Protein AF-A0A932Z707-F1 (afdb_monomer_lite)

pLDDT: mean 91.96, std 12.51, range [35.59, 98.62]

Sequence (210 aa):
FDHLRRQVTGGKRDVRAFCYLRHEVPDYMTRMLAVAQTAGPDVPLLLMDTAEASVIGAMDDPHVAAQHCKVVANLGNEHTLAFHLHGSTIQGLFEHHTHTLGAGKLESYLRRLTRGGLEDEEVWMGQGHGAIILEAGEEIGFLSVTGPLRGMLEASPLNPYFATPHGDMMLAGCFGLVRALAERCEPWREEILRALRASDGAMWDLGHHN

Secondary structure (DSSP, 8-state):
-HHHHHHHHTT--BGGGG-EETTTS-TT-HHHHHHHHHS-TTS--EE--HHHHHHHHHTTSHHHHT-SEEEEEEE-SSEEEEEEEETTEEEEEEEEEGGG--HHHHHHHHHHHHHT---HHHHHHTTEEEEEESS-----S-EEEESTTGGGGTT-TT--EE--GGG-GGGHHHHHHHHHHHHH-HHHHHHHHHHHHHHHHHGGGS----

Foldseek 3Di:
DVVVVCCQVVPVFFLLSQKDWLVRPDPVPVVQVVVSVVDDPPDGDIDGDLQSLLQLLLCLFPVNVPDQWAKEWELEQFKIKIFTHRNRGGQKIFIAGNVLDALVNVVVQSQCQACVNAFFVVRVVSRTRGMDGRDHRDGHPAYEYAYPVSVSCVVPPNNHDDGQQLNHRVCSSVSSRLCSCLVVPVVCVVVSVVVSVVSVPVVVVPDDDD

Radius of gyration: 17.37 Å; chains: 1; bounding box: 38×54×44 Å

Structure (mmCIF, N/CA/C/O backbone):
data_AF-A0A932Z707-F1
#
_entry.id   AF-A0A932Z707-F1
#
loop_
_atom_site.group_PDB
_atom_site.id
_atom_site.type_symbol
_atom_site.label_atom_id
_atom_site.label_alt_id
_atom_site.label_comp_id
_atom_site.label_asym_id
_atom_site.label_entity_id
_atom_site.label_seq_id
_atom_site.pdbx_PDB_ins_code
_atom_site.Cartn_x
_atom_site.Cartn_y
_atom_site.Cartn_z
_atom_site.occupancy
_atom_site.B_iso_or_equiv
_atom_site.auth_seq_id
_atom_site.auth_comp_id
_atom_site.auth_asym_id
_atom_site.auth_atom_id
_atom_site.pdbx_PDB_model_num
ATOM 1 N N . PHE A 1 1 ? 5.549 9.448 -2.613 1.00 91.44 1 PHE A N 1
ATOM 2 C CA . PHE A 1 1 ? 4.211 10.077 -2.700 1.00 91.44 1 PHE A CA 1
ATOM 3 C C . PHE A 1 1 ? 3.793 10.776 -4.004 1.00 91.44 1 PHE A C 1
ATOM 5 O O . PHE A 1 1 ? 2.752 10.402 -4.528 1.00 91.44 1 PHE A O 1
ATOM 12 N N . ASP A 1 2 ? 4.509 11.757 -4.580 1.00 92.75 2 ASP A N 1
ATOM 13 C CA . ASP A 1 2 ? 4.004 12.501 -5.770 1.00 92.75 2 ASP A CA 1
ATOM 14 C C . ASP A 1 2 ? 3.583 11.617 -6.953 1.00 92.75 2 ASP A C 1
ATOM 16 O O . ASP A 1 2 ? 2.615 11.905 -7.662 1.00 92.75 2 ASP A O 1
ATOM 20 N N . HIS A 1 3 ? 4.303 10.513 -7.156 1.00 92.12 3 HIS A N 1
ATOM 21 C CA . HIS A 1 3 ? 3.936 9.509 -8.142 1.00 92.12 3 HIS A CA 1
ATOM 22 C C . HIS A 1 3 ? 2.564 8.875 -7.841 1.00 92.12 3 HIS A C 1
ATOM 24 O O . HIS A 1 3 ? 1.710 8.871 -8.727 1.00 92.12 3 HIS A O 1
ATOM 30 N N . LEU A 1 4 ? 2.334 8.403 -6.605 1.00 93.12 4 LEU A N 1
ATOM 31 C CA . LEU A 1 4 ? 1.047 7.856 -6.150 1.00 93.12 4 LEU A CA 1
ATOM 32 C C . LEU A 1 4 ? -0.079 8.861 -6.396 1.00 93.12 4 LEU A C 1
ATOM 34 O O . LEU A 1 4 ? -1.082 8.530 -7.028 1.00 93.12 4 LEU A O 1
ATOM 38 N N . ARG A 1 5 ? 0.133 10.119 -5.984 1.00 94.50 5 ARG A N 1
ATOM 39 C CA . ARG A 1 5 ? -0.820 11.212 -6.204 1.00 94.50 5 ARG A CA 1
ATOM 40 C C . ARG A 1 5 ? -1.180 11.349 -7.672 1.00 94.50 5 ARG A C 1
ATOM 42 O O . ARG A 1 5 ? -2.360 11.326 -7.999 1.00 94.50 5 ARG A O 1
ATOM 49 N N . ARG A 1 6 ? -0.184 11.427 -8.558 1.00 93.44 6 ARG A N 1
ATOM 50 C CA . ARG A 1 6 ? -0.400 11.564 -10.004 1.00 93.44 6 ARG A CA 1
ATOM 51 C C . ARG A 1 6 ? -1.200 10.406 -10.603 1.00 93.44 6 ARG A C 1
ATOM 53 O O . ARG A 1 6 ? -2.069 10.657 -11.431 1.00 93.44 6 ARG A O 1
ATOM 60 N N . GLN A 1 7 ? -0.905 9.159 -10.233 1.00 92.00 7 GLN A N 1
ATOM 61 C CA . GLN A 1 7 ? -1.634 8.001 -10.770 1.00 92.00 7 GLN A CA 1
ATOM 62 C C . GLN A 1 7 ? -3.102 8.034 -10.327 1.00 92.00 7 GLN A C 1
ATOM 64 O O . GLN A 1 7 ? -4.010 7.948 -11.155 1.00 92.00 7 GLN A O 1
ATOM 69 N N . VAL A 1 8 ? -3.326 8.216 -9.026 1.00 93.75 8 VAL A N 1
ATOM 70 C CA . VAL A 1 8 ? -4.646 8.102 -8.405 1.00 93.75 8 VAL A CA 1
ATOM 71 C C . VAL A 1 8 ? -5.567 9.252 -8.824 1.00 93.75 8 VAL A C 1
ATOM 73 O O . VAL A 1 8 ? -6.715 9.013 -9.209 1.00 93.75 8 VAL A O 1
ATOM 76 N N . THR A 1 9 ? -5.069 10.495 -8.841 1.00 91.75 9 THR A N 1
ATOM 77 C CA . THR A 1 9 ? -5.845 11.650 -9.333 1.00 91.75 9 THR A CA 1
ATOM 78 C C . THR A 1 9 ? -5.991 11.655 -10.855 1.00 91.75 9 THR A C 1
ATOM 80 O O . THR A 1 9 ? -6.969 12.190 -11.370 1.00 91.75 9 THR A O 1
ATOM 83 N N . GLY A 1 10 ? -5.085 10.988 -11.577 1.00 91.25 10 GLY A N 1
ATOM 84 C CA . GLY A 1 10 ? -5.176 10.731 -13.017 1.00 91.25 10 GLY A CA 1
ATOM 85 C C . GLY A 1 10 ? -6.151 9.612 -13.410 1.00 91.25 10 GLY A C 1
ATOM 86 O O . GLY A 1 10 ? -6.192 9.235 -14.579 1.00 91.25 10 GLY A O 1
ATOM 87 N N . GLY A 1 11 ? -6.916 9.060 -12.460 1.00 89.94 11 GLY A N 1
ATOM 88 C CA . GLY A 1 11 ? -7.957 8.056 -12.708 1.00 89.94 11 GLY A CA 1
ATOM 89 C C . GLY A 1 11 ? -7.492 6.600 -12.626 1.00 89.94 11 GLY A C 1
ATOM 90 O O . GLY A 1 11 ? -8.321 5.694 -12.698 1.00 89.94 11 GLY A O 1
ATOM 91 N N . LYS A 1 12 ? -6.198 6.339 -12.409 1.00 92.31 12 LYS A N 1
ATOM 92 C CA . LYS A 1 12 ? -5.677 4.985 -12.172 1.00 92.31 12 LYS A CA 1
ATOM 93 C C . LYS A 1 12 ? -5.840 4.629 -10.700 1.00 92.31 12 LYS A C 1
ATOM 95 O O . LYS A 1 12 ? -4.902 4.700 -9.913 1.00 92.31 12 LYS A O 1
ATOM 100 N N . ARG A 1 13 ? -7.081 4.309 -10.337 1.00 94.25 13 ARG A N 1
ATOM 101 C CA . ARG A 1 13 ? -7.487 4.026 -8.955 1.00 94.25 13 ARG A CA 1
ATOM 102 C C . ARG A 1 13 ? -7.418 2.549 -8.584 1.00 94.25 13 ARG A C 1
ATOM 104 O O . ARG A 1 13 ? -7.740 2.227 -7.458 1.00 94.25 13 ARG A O 1
ATOM 111 N N . ASP A 1 14 ? -7.027 1.645 -9.474 1.00 93.50 14 ASP A N 1
ATOM 112 C CA . ASP A 1 14 ? -6.789 0.255 -9.073 1.00 93.50 14 ASP A CA 1
ATOM 113 C C . ASP A 1 14 ? -5.359 0.115 -8.533 1.00 93.50 14 ASP A C 1
ATOM 115 O O . ASP A 1 14 ? -4.413 0.552 -9.189 1.00 93.50 14 ASP A O 1
ATOM 119 N N . VAL A 1 15 ? -5.177 -0.501 -7.362 1.00 89.56 15 VAL A N 1
ATOM 120 C CA . VAL A 1 15 ? -3.843 -0.729 -6.765 1.00 89.56 15 VAL A CA 1
ATOM 121 C C . VAL A 1 15 ? -2.900 -1.532 -7.672 1.00 89.56 15 VAL A C 1
ATOM 123 O O . VAL A 1 15 ? -1.682 -1.393 -7.609 1.00 89.56 15 VAL A O 1
ATOM 126 N N . ARG A 1 16 ? -3.436 -2.318 -8.603 1.00 88.00 16 ARG A N 1
ATOM 127 C CA . ARG A 1 16 ? -2.662 -3.082 -9.592 1.00 88.00 16 ARG A CA 1
ATOM 128 C C . ARG A 1 16 ? -2.039 -2.184 -10.665 1.00 88.00 16 ARG A C 1
ATOM 130 O O . ARG A 1 16 ? -1.140 -2.609 -11.389 1.00 88.00 16 ARG A O 1
ATOM 137 N N . ALA A 1 17 ? -2.477 -0.927 -10.770 1.00 88.25 17 ALA A N 1
ATOM 138 C CA . ALA A 1 17 ? -1.952 0.040 -11.731 1.00 88.25 17 ALA A CA 1
ATOM 139 C C . ALA A 1 17 ? -0.537 0.553 -11.395 1.00 88.25 17 ALA A C 1
ATOM 141 O O . ALA A 1 17 ? 0.085 1.179 -12.254 1.00 88.25 17 ALA A O 1
ATOM 142 N N .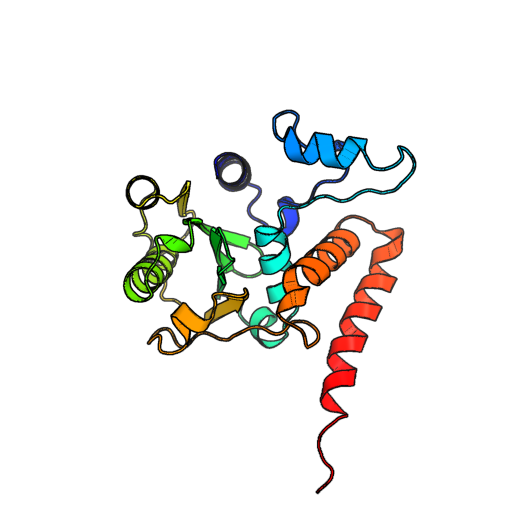 PHE A 1 18 ? -0.017 0.277 -10.192 1.00 89.50 18 PHE A N 1
ATOM 143 C CA . PHE A 1 18 ? 1.350 0.640 -9.772 1.00 89.50 18 PHE A CA 1
ATOM 144 C C . PHE A 1 18 ? 2.415 -0.395 -10.154 1.00 89.50 18 PHE A C 1
ATOM 146 O O . PHE A 1 18 ? 3.574 -0.311 -9.758 1.00 89.50 18 PHE A O 1
ATOM 153 N N . CYS A 1 19 ? 2.023 -1.390 -10.939 1.00 93.00 19 CYS A N 1
ATOM 154 C CA . CYS A 1 19 ? 2.923 -2.369 -11.508 1.00 93.00 19 CYS A CA 1
ATOM 155 C C . CYS A 1 19 ? 3.421 -1.900 -12.888 1.00 93.00 19 CYS A C 1
ATOM 157 O O . CYS A 1 19 ? 2.627 -1.459 -13.725 1.00 93.00 19 CYS A O 1
ATOM 159 N N . TYR A 1 20 ? 4.722 -2.032 -13.148 1.00 94.12 20 TYR A N 1
ATOM 160 C CA . TYR A 1 20 ? 5.365 -1.589 -14.385 1.00 94.12 20 TYR A CA 1
ATOM 161 C C . TYR A 1 20 ? 6.096 -2.730 -15.075 1.00 94.12 20 TYR A C 1
ATOM 163 O O . TYR A 1 20 ? 6.999 -3.339 -14.500 1.00 94.12 20 TYR A O 1
ATOM 171 N N . LEU A 1 21 ? 5.780 -2.968 -16.344 1.00 93.19 21 LEU A N 1
ATOM 172 C CA . LEU A 1 21 ? 6.711 -3.636 -17.241 1.00 93.19 21 LEU A CA 1
ATOM 173 C C . LEU A 1 21 ? 7.886 -2.699 -17.532 1.00 93.19 21 LEU A C 1
ATOM 175 O O . LEU A 1 21 ? 7.762 -1.476 -17.463 1.00 93.19 21 LEU A O 1
ATOM 179 N N . ARG A 1 22 ? 9.026 -3.272 -17.926 1.00 93.50 22 ARG A N 1
ATOM 180 C CA . ARG A 1 22 ? 10.264 -2.533 -18.246 1.00 93.50 22 ARG A CA 1
ATOM 181 C C . ARG A 1 22 ? 10.052 -1.236 -19.044 1.00 93.50 22 ARG A C 1
ATOM 183 O O . ARG A 1 22 ? 10.682 -0.235 -18.732 1.00 93.50 22 ARG A O 1
ATOM 190 N N . HIS A 1 23 ? 9.214 -1.267 -20.079 1.00 91.94 23 HIS A N 1
ATOM 191 C CA . HIS A 1 23 ? 8.997 -0.144 -21.000 1.00 91.94 23 HIS A CA 1
ATOM 192 C C . HIS A 1 23 ? 7.924 0.853 -20.529 1.00 91.94 23 HIS A C 1
ATOM 194 O O . HIS A 1 23 ? 7.689 1.857 -21.193 1.00 91.94 23 HIS A O 1
ATOM 200 N N . GLU A 1 24 ? 7.255 0.573 -19.412 1.00 94.12 24 GLU A N 1
ATOM 201 C CA . GLU A 1 24 ? 6.187 1.407 -18.852 1.00 94.12 24 GLU A CA 1
ATOM 202 C C . GLU A 1 24 ? 6.660 2.229 -17.651 1.00 94.12 24 GLU A C 1
ATOM 204 O O . GLU A 1 24 ? 5.919 3.094 -17.179 1.00 94.12 24 GLU A O 1
ATOM 209 N N . VAL A 1 25 ? 7.865 1.948 -17.138 1.00 94.50 25 VAL A N 1
ATOM 210 C CA . VAL A 1 25 ? 8.460 2.685 -16.021 1.00 94.50 25 VAL A CA 1
ATOM 211 C C . VAL A 1 25 ? 8.580 4.159 -16.419 1.00 94.50 25 VAL A C 1
ATOM 213 O O . VAL A 1 25 ? 9.283 4.467 -17.382 1.00 94.50 25 VAL A O 1
ATOM 216 N N . PRO A 1 26 ? 7.933 5.090 -15.699 1.00 93.62 26 PRO A N 1
ATOM 217 C CA . PRO A 1 26 ? 8.033 6.508 -16.011 1.00 93.62 26 PRO A CA 1
ATOM 218 C C . PRO A 1 26 ? 9.471 7.034 -15.910 1.00 93.62 26 PRO A C 1
ATOM 220 O O . PRO A 1 26 ? 10.175 6.726 -14.948 1.00 93.62 26 PRO A O 1
ATOM 223 N N . ASP A 1 27 ? 9.863 7.927 -16.824 1.00 95.12 27 ASP A N 1
ATOM 224 C CA . ASP A 1 27 ? 11.236 8.460 -16.926 1.00 95.12 27 ASP A CA 1
ATOM 225 C C . ASP A 1 27 ? 11.761 9.117 -15.635 1.00 95.12 27 ASP A C 1
ATOM 227 O O . ASP A 1 27 ? 12.958 9.135 -15.355 1.00 95.12 27 ASP A O 1
ATOM 231 N N . TYR A 1 28 ? 10.856 9.650 -14.812 1.00 94.62 28 TYR A N 1
ATOM 232 C CA . TYR A 1 28 ? 11.191 10.284 -13.536 1.00 94.62 28 TYR A CA 1
ATOM 233 C C . TYR A 1 28 ? 11.392 9.287 -12.379 1.00 94.62 28 TYR A C 1
ATOM 235 O O . TYR A 1 28 ? 11.844 9.684 -11.306 1.00 94.62 28 TYR A O 1
ATOM 243 N N . MET A 1 29 ? 11.089 7.997 -12.559 1.00 94.69 29 MET A N 1
ATOM 244 C CA . MET A 1 29 ? 11.338 6.941 -11.568 1.00 94.69 29 MET A CA 1
ATOM 245 C C . MET A 1 29 ? 12.761 6.390 -11.709 1.00 94.69 29 MET A C 1
ATOM 247 O O . MET A 1 29 ? 12.981 5.200 -11.929 1.00 94.69 29 MET A O 1
ATOM 251 N N . THR A 1 30 ? 13.752 7.269 -11.552 1.00 95.12 30 THR A N 1
ATOM 252 C CA . THR A 1 30 ? 15.174 6.989 -11.828 1.00 95.12 30 THR A CA 1
ATOM 253 C C . THR A 1 30 ? 15.724 5.770 -11.085 1.00 95.12 30 THR A C 1
ATOM 255 O O . THR A 1 30 ? 16.500 5.007 -11.654 1.00 95.12 30 THR A O 1
ATOM 258 N N . ARG A 1 31 ? 15.288 5.522 -9.842 1.00 94.69 31 ARG A N 1
ATOM 259 C CA . ARG A 1 31 ? 15.666 4.318 -9.078 1.00 94.69 31 ARG A CA 1
ATOM 260 C C . ARG A 1 31 ? 15.115 3.034 -9.697 1.00 94.69 31 ARG A C 1
ATOM 262 O O . ARG A 1 31 ? 15.836 2.047 -9.784 1.00 94.69 31 ARG A O 1
ATOM 269 N N . MET A 1 32 ? 13.860 3.050 -10.137 1.00 95.38 32 MET A N 1
ATOM 270 C CA . MET A 1 32 ? 13.230 1.897 -10.782 1.00 95.38 32 MET A CA 1
ATOM 271 C C . MET A 1 32 ? 13.856 1.636 -12.159 1.00 95.38 32 MET A C 1
ATOM 273 O O . MET A 1 32 ? 14.138 0.490 -12.495 1.00 95.38 32 MET A O 1
ATOM 277 N N . LEU A 1 33 ? 14.173 2.697 -12.909 1.00 95.69 33 LEU A N 1
ATOM 278 C CA . LEU A 1 33 ? 14.930 2.605 -14.161 1.00 95.69 33 LEU A CA 1
ATOM 279 C C . LEU A 1 33 ? 16.324 2.006 -13.950 1.00 95.69 33 LEU A C 1
ATOM 281 O O . LEU A 1 33 ? 16.738 1.147 -14.725 1.00 95.69 33 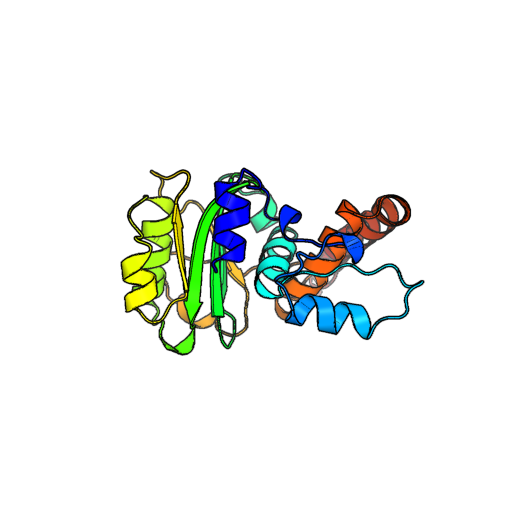LEU A O 1
ATOM 285 N N . ALA A 1 34 ? 17.030 2.411 -12.892 1.00 95.62 34 ALA A N 1
ATOM 286 C CA . ALA A 1 34 ? 18.333 1.845 -12.559 1.00 95.62 34 ALA A CA 1
ATOM 287 C C . ALA A 1 34 ? 18.236 0.338 -12.264 1.00 95.62 34 ALA A C 1
ATOM 289 O O . ALA A 1 34 ? 19.040 -0.430 -12.782 1.00 95.62 34 ALA A O 1
ATOM 290 N N . VAL A 1 35 ? 17.220 -0.104 -11.508 1.00 94.31 35 VAL A N 1
ATOM 291 C CA . VAL A 1 35 ? 16.953 -1.540 -11.295 1.00 94.31 35 VAL A CA 1
ATOM 292 C C . VAL A 1 35 ? 16.627 -2.240 -12.614 1.00 94.31 35 VAL A C 1
ATOM 294 O O . VAL A 1 35 ? 17.118 -3.334 -12.865 1.00 94.31 35 VAL A O 1
ATOM 297 N N . ALA A 1 36 ? 15.852 -1.616 -13.501 1.00 94.94 36 ALA A N 1
ATOM 298 C CA . ALA A 1 36 ? 15.570 -2.207 -14.801 1.00 94.94 36 ALA A CA 1
ATOM 299 C C . ALA A 1 36 ? 16.856 -2.434 -15.612 1.00 94.94 36 ALA A C 1
ATOM 301 O O . ALA A 1 36 ? 17.019 -3.482 -16.235 1.00 94.94 36 ALA A O 1
ATOM 302 N N . GLN A 1 37 ? 17.792 -1.489 -15.594 1.00 93.75 37 GLN A N 1
ATOM 303 C CA . GLN A 1 37 ? 19.047 -1.576 -16.348 1.00 93.75 37 GLN A CA 1
ATOM 304 C C . GLN A 1 37 ? 19.989 -2.695 -15.875 1.00 93.75 37 GLN A C 1
ATOM 306 O O . GLN A 1 37 ? 20.845 -3.110 -16.653 1.00 93.75 37 GLN A O 1
ATOM 311 N N . THR A 1 38 ? 19.845 -3.208 -14.648 1.00 94.62 38 THR A N 1
ATOM 312 C CA . THR A 1 38 ? 20.685 -4.317 -14.155 1.00 94.62 38 THR A CA 1
ATOM 313 C C . THR A 1 38 ? 20.208 -5.687 -14.633 1.00 94.62 38 THR A C 1
ATOM 315 O O . THR A 1 38 ? 21.003 -6.623 -14.698 1.00 94.62 38 THR A O 1
ATOM 318 N N . ALA A 1 39 ? 18.929 -5.819 -14.987 1.00 92.50 39 ALA A N 1
ATOM 319 C CA . ALA A 1 39 ? 18.391 -7.035 -15.581 1.00 92.50 39 ALA A CA 1
ATOM 320 C C . ALA A 1 39 ? 18.672 -7.075 -17.090 1.00 92.50 39 ALA A C 1
ATOM 322 O O . ALA A 1 39 ? 18.579 -6.052 -17.773 1.00 92.50 39 ALA A O 1
ATOM 323 N N . GLY A 1 40 ? 18.957 -8.271 -17.617 1.00 92.06 40 GLY A N 1
ATOM 324 C CA . GLY A 1 40 ? 19.195 -8.480 -19.047 1.00 92.06 40 GLY A CA 1
ATOM 325 C C . GLY A 1 40 ? 18.034 -7.970 -19.919 1.00 92.06 40 GLY A C 1
ATOM 326 O O . GLY A 1 40 ? 16.879 -8.002 -19.479 1.00 92.06 40 GLY A O 1
ATOM 327 N N . PRO A 1 41 ? 18.315 -7.493 -21.145 1.00 86.75 41 PRO A N 1
ATOM 328 C CA . PRO A 1 41 ? 17.303 -6.885 -22.011 1.00 86.75 41 PRO A CA 1
ATOM 329 C C . PRO A 1 41 ? 16.193 -7.867 -22.409 1.00 86.75 41 PRO A C 1
ATOM 331 O O . PRO A 1 41 ? 15.038 -7.463 -22.502 1.00 86.75 41 PRO A O 1
ATOM 334 N N . ASP A 1 42 ? 16.532 -9.149 -22.558 1.00 88.12 42 ASP A N 1
ATOM 335 C CA . ASP A 1 42 ? 15.606 -10.205 -22.986 1.00 88.12 42 ASP A CA 1
ATOM 336 C C . ASP A 1 42 ? 14.848 -10.865 -21.823 1.00 88.12 42 ASP A C 1
ATOM 338 O O . ASP A 1 42 ? 14.048 -11.773 -22.037 1.00 88.12 42 ASP A O 1
ATOM 342 N N . VAL A 1 43 ? 15.094 -10.433 -20.581 1.00 89.81 43 VAL A N 1
ATOM 343 C CA . VAL A 1 43 ? 14.401 -10.956 -19.399 1.00 89.81 43 VAL A CA 1
ATOM 344 C C . VAL A 1 43 ? 13.090 -10.188 -19.213 1.00 89.81 43 VAL A C 1
ATOM 346 O O . VAL A 1 43 ? 13.132 -8.968 -19.000 1.00 89.81 43 VAL A O 1
ATOM 349 N N . PRO A 1 44 ? 11.924 -10.865 -19.241 1.00 88.50 44 PRO A N 1
ATOM 350 C CA . PRO A 1 44 ? 10.660 -10.248 -18.867 1.00 88.50 44 PRO A CA 1
ATOM 351 C C . PRO A 1 44 ? 10.756 -9.708 -17.442 1.00 88.50 44 PRO A C 1
ATOM 353 O O . PRO A 1 44 ? 11.053 -10.447 -16.505 1.00 88.50 44 PRO A O 1
ATOM 356 N N . LEU A 1 45 ? 10.547 -8.402 -17.296 1.00 92.44 45 LEU A N 1
ATOM 357 C CA . LEU A 1 45 ? 10.743 -7.700 -16.037 1.00 92.44 45 LEU A CA 1
ATOM 358 C C . LEU A 1 45 ? 9.487 -6.930 -15.659 1.00 92.44 45 LEU A C 1
ATOM 360 O O . LEU A 1 45 ? 8.974 -6.130 -16.448 1.00 92.44 45 LEU A O 1
ATOM 364 N N . LEU A 1 46 ? 9.074 -7.151 -14.417 1.00 94.00 46 LEU A N 1
ATOM 365 C CA . LEU A 1 46 ? 8.018 -6.438 -13.729 1.00 94.00 46 LEU A CA 1
ATOM 366 C C . LEU A 1 46 ? 8.608 -5.767 -12.490 1.00 94.00 46 LEU A C 1
ATOM 368 O O . LEU A 1 46 ? 9.369 -6.383 -11.745 1.00 94.00 46 LEU A O 1
ATOM 372 N N . LEU A 1 47 ? 8.263 -4.502 -12.288 1.00 95.19 47 LEU A N 1
ATOM 373 C CA . LEU A 1 47 ? 8.722 -3.668 -11.184 1.00 95.19 47 LEU A CA 1
ATOM 374 C C . LEU A 1 47 ? 7.515 -3.092 -10.444 1.00 95.19 47 LEU A C 1
ATOM 376 O O . LEU A 1 47 ? 6.494 -2.775 -11.053 1.00 95.19 47 LEU A O 1
ATOM 380 N N . MET A 1 48 ? 7.649 -2.947 -9.131 1.00 94.31 48 MET A N 1
ATOM 381 C CA . MET A 1 48 ? 6.641 -2.357 -8.252 1.00 94.31 48 MET A CA 1
ATOM 382 C C . MET A 1 48 ? 7.324 -1.840 -6.983 1.00 94.31 48 MET A C 1
ATOM 384 O O . MET A 1 48 ? 8.392 -2.348 -6.625 1.00 94.31 48 MET A O 1
ATOM 388 N N . ASP A 1 49 ? 6.739 -0.853 -6.302 1.00 92.44 49 ASP A N 1
ATOM 389 C CA . ASP A 1 49 ? 7.187 -0.507 -4.955 1.00 92.44 49 ASP A CA 1
ATOM 390 C C . ASP A 1 49 ? 6.849 -1.629 -3.962 1.00 92.44 49 ASP A C 1
ATOM 392 O O . ASP A 1 49 ? 5.808 -2.284 -4.047 1.00 92.44 49 ASP A O 1
ATOM 396 N N . THR A 1 50 ? 7.732 -1.848 -2.990 1.00 90.50 50 THR A N 1
ATOM 397 C CA . THR A 1 50 ? 7.591 -2.922 -2.003 1.00 90.50 50 THR A CA 1
ATOM 398 C C . THR A 1 50 ? 6.332 -2.780 -1.145 1.00 90.50 50 THR A C 1
ATOM 400 O O . THR A 1 50 ? 5.700 -3.789 -0.831 1.00 90.50 50 THR A O 1
ATOM 403 N N . ALA A 1 51 ? 5.968 -1.561 -0.733 1.00 90.00 51 ALA A N 1
ATOM 404 C CA . ALA A 1 51 ? 4.815 -1.339 0.137 1.00 90.00 51 ALA A CA 1
ATOM 405 C C . ALA A 1 51 ? 3.492 -1.460 -0.634 1.00 90.00 51 ALA A C 1
ATOM 407 O O . ALA A 1 51 ? 2.508 -1.973 -0.108 1.00 90.00 51 ALA A O 1
ATOM 408 N N . GLU A 1 52 ? 3.470 -1.043 -1.899 1.00 93.06 52 GLU A N 1
ATOM 409 C CA . GLU A 1 52 ? 2.322 -1.260 -2.785 1.00 93.06 52 GLU A CA 1
ATOM 410 C C . GLU A 1 52 ? 2.151 -2.759 -3.083 1.00 93.06 52 GLU A C 1
ATOM 412 O O . GLU A 1 52 ? 1.041 -3.291 -3.009 1.00 93.06 52 GLU A O 1
ATOM 417 N N . ALA A 1 53 ? 3.253 -3.472 -3.348 1.00 95.88 53 ALA A N 1
ATOM 418 C CA . ALA A 1 53 ? 3.236 -4.916 -3.550 1.00 95.88 53 ALA A CA 1
ATOM 419 C C . ALA A 1 53 ? 2.728 -5.654 -2.305 1.00 95.88 53 ALA A C 1
ATOM 421 O O . ALA A 1 53 ? 1.917 -6.568 -2.428 1.00 95.88 53 ALA A O 1
ATOM 422 N N . SER A 1 54 ? 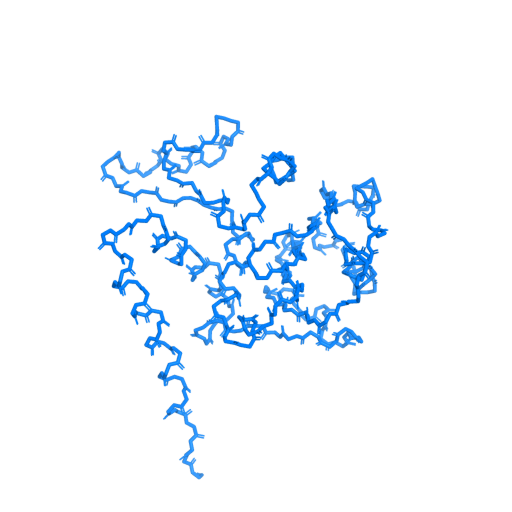3.130 -5.253 -1.094 1.00 95.75 54 SER A N 1
ATOM 423 C CA . SER A 1 54 ? 2.640 -5.915 0.121 1.00 95.75 54 SER A CA 1
ATOM 424 C C . SER A 1 54 ? 1.149 -5.698 0.361 1.00 95.75 54 SER A C 1
ATOM 426 O O . SER A 1 54 ? 0.491 -6.608 0.858 1.00 95.75 54 SER A O 1
ATOM 428 N N . VAL A 1 55 ? 0.586 -4.564 -0.065 1.00 94.50 55 VAL A N 1
ATOM 429 C CA . VAL A 1 55 ? -0.867 -4.332 -0.056 1.00 94.50 55 VAL A CA 1
ATOM 430 C C . VAL A 1 55 ? -1.580 -5.266 -1.033 1.00 94.50 55 VAL A C 1
ATOM 432 O O . VAL A 1 55 ? -2.601 -5.846 -0.665 1.00 94.50 55 VAL A O 1
ATOM 435 N N . ILE A 1 56 ? -1.039 -5.478 -2.240 1.00 95.44 56 ILE A N 1
ATOM 436 C CA . ILE A 1 56 ? -1.586 -6.472 -3.180 1.00 95.44 56 ILE A CA 1
ATOM 437 C C . ILE A 1 56 ? -1.526 -7.874 -2.581 1.00 95.44 56 ILE A C 1
ATOM 439 O O . ILE A 1 56 ? -2.535 -8.573 -2.583 1.00 95.44 56 ILE A O 1
ATOM 443 N N . GLY A 1 57 ? -0.380 -8.275 -2.033 1.00 96.25 57 GLY A N 1
ATOM 444 C CA . GLY A 1 57 ? -0.240 -9.594 -1.427 1.00 96.25 57 GLY A CA 1
ATOM 445 C C . GLY A 1 57 ? -1.128 -9.787 -0.205 1.00 96.25 57 GLY A C 1
ATOM 446 O O . GLY A 1 57 ? -1.683 -10.860 -0.037 1.00 96.25 57 GLY A O 1
ATOM 447 N N . ALA A 1 58 ? -1.351 -8.760 0.617 1.00 97.19 58 ALA A N 1
ATOM 448 C CA . ALA A 1 58 ? -2.286 -8.845 1.739 1.00 97.19 58 ALA A CA 1
ATOM 449 C C . ALA A 1 58 ? -3.724 -9.147 1.283 1.00 97.19 58 ALA A C 1
ATOM 451 O O . ALA A 1 58 ? -4.465 -9.804 2.007 1.00 97.19 58 ALA A O 1
ATOM 452 N N . MET A 1 59 ? -4.121 -8.709 0.082 1.00 95.44 59 MET A N 1
ATOM 453 C CA . MET A 1 59 ? -5.436 -9.029 -0.485 1.00 95.44 59 MET A CA 1
ATOM 454 C C . MET A 1 59 ? -5.562 -10.470 -0.993 1.00 95.44 59 MET A C 1
ATOM 456 O O . MET A 1 59 ? -6.676 -10.871 -1.324 1.00 95.44 59 MET A O 1
ATOM 460 N N . ASP A 1 60 ? -4.472 -11.240 -1.053 1.00 94.94 60 ASP A N 1
ATOM 461 C CA . ASP A 1 60 ? -4.544 -12.681 -1.309 1.00 94.94 60 ASP A CA 1
ATOM 462 C C . ASP A 1 60 ? -4.990 -13.469 -0.072 1.00 94.94 60 ASP A C 1
ATOM 464 O O . ASP A 1 60 ? -5.432 -14.604 -0.211 1.00 94.94 60 ASP A O 1
ATOM 468 N N . ASP A 1 61 ? -4.923 -12.884 1.129 1.00 96.81 61 ASP A N 1
ATOM 469 C CA . ASP A 1 61 ? -5.496 -13.503 2.321 1.00 96.81 61 ASP A CA 1
ATOM 470 C C . ASP A 1 61 ? -7.032 -13.594 2.176 1.00 96.81 61 ASP A C 1
ATOM 472 O O . ASP A 1 61 ? -7.688 -12.560 1.983 1.00 96.81 61 ASP A O 1
ATOM 476 N N . PRO A 1 62 ? -7.643 -14.792 2.293 1.00 95.12 62 PRO A N 1
ATOM 477 C CA . PRO A 1 62 ? -9.077 -14.972 2.076 1.00 95.12 62 PRO A CA 1
ATOM 478 C C . PRO A 1 62 ? -9.968 -14.078 2.950 1.00 95.12 62 PRO A C 1
ATOM 480 O O . PRO A 1 62 ? -11.025 -13.632 2.491 1.00 95.12 62 PRO A O 1
ATOM 483 N N . HIS A 1 63 ? -9.553 -13.770 4.184 1.00 96.50 63 HIS A N 1
ATOM 484 C CA . HIS A 1 63 ? -10.334 -12.918 5.085 1.00 96.50 63 HIS A CA 1
ATOM 485 C C . HIS A 1 63 ? -10.328 -11.467 4.622 1.00 96.50 63 HIS A C 1
ATOM 487 O O . HIS A 1 63 ? -11.360 -10.801 4.710 1.00 96.50 63 HIS A O 1
ATOM 493 N N . VAL A 1 64 ? -9.193 -10.995 4.096 1.00 97.69 64 VAL A N 1
ATOM 494 C CA . VAL A 1 64 ? -9.033 -9.649 3.531 1.00 97.69 64 VAL A CA 1
ATOM 495 C C . VAL A 1 64 ? -9.757 -9.551 2.188 1.00 97.69 64 VAL A C 1
ATOM 497 O O . VAL A 1 64 ? -10.452 -8.564 1.923 1.00 97.69 64 VAL A O 1
ATOM 500 N N . ALA A 1 65 ? -9.641 -10.578 1.343 1.00 95.44 65 ALA A N 1
ATOM 501 C CA . ALA A 1 65 ? -10.289 -10.654 0.038 1.00 95.44 65 ALA A CA 1
ATOM 502 C C . ALA A 1 65 ? -11.820 -10.575 0.144 1.00 95.44 65 ALA A C 1
ATOM 504 O O . ALA A 1 65 ? -12.451 -9.884 -0.656 1.00 95.44 65 ALA A O 1
ATOM 505 N N . ALA A 1 66 ? -12.406 -11.215 1.163 1.00 96.50 66 ALA A N 1
ATOM 506 C CA . ALA A 1 66 ? -13.850 -11.253 1.391 1.00 96.50 66 ALA A CA 1
ATOM 507 C C . ALA A 1 66 ? -14.478 -9.888 1.742 1.00 96.50 66 ALA A C 1
ATOM 509 O O . ALA A 1 66 ? -15.688 -9.715 1.596 1.00 96.50 66 ALA A O 1
ATOM 510 N N . GLN A 1 67 ? -13.687 -8.910 2.194 1.00 97.31 67 GLN A N 1
ATOM 511 C CA . GLN A 1 67 ? -14.208 -7.602 2.602 1.00 97.31 67 GLN A CA 1
ATOM 512 C C . GLN A 1 67 ? -14.353 -6.678 1.399 1.00 97.31 67 GLN A C 1
ATOM 514 O O . GLN A 1 67 ? -13.366 -6.378 0.738 1.00 97.31 67 GLN A O 1
ATOM 519 N N . HIS A 1 68 ? -15.546 -6.162 1.112 1.00 94.44 68 HIS A N 1
ATOM 520 C CA . HIS A 1 68 ? -15.677 -5.177 0.036 1.00 94.44 68 HIS A CA 1
ATOM 521 C C . HIS A 1 68 ? -14.998 -3.851 0.410 1.00 94.44 68 HIS A C 1
ATOM 523 O O . HIS A 1 68 ? -14.106 -3.415 -0.308 1.00 94.44 68 HIS A O 1
ATOM 529 N N . CYS A 1 69 ? -15.375 -3.251 1.544 1.00 96.25 69 CYS A N 1
ATOM 530 C CA . CYS A 1 69 ? -14.736 -2.054 2.090 1.00 96.25 69 CYS A CA 1
ATOM 531 C C . CYS A 1 69 ? -13.700 -2.439 3.152 1.00 96.25 69 CYS A C 1
ATOM 533 O O . CYS A 1 69 ? -14.011 -3.186 4.083 1.00 96.25 69 CYS A O 1
ATOM 535 N N . LYS A 1 70 ? -12.466 -1.950 3.005 1.00 97.81 70 LYS A N 1
ATOM 536 C CA . LYS A 1 70 ? -11.351 -2.263 3.905 1.00 97.81 70 LYS A CA 1
ATOM 537 C C . LYS A 1 70 ? -10.279 -1.185 3.885 1.00 97.81 70 LYS A C 1
ATOM 539 O O . LYS A 1 70 ? -10.060 -0.519 2.876 1.00 97.81 70 LYS A O 1
ATOM 544 N N . VAL A 1 71 ? -9.545 -1.083 4.985 1.00 98.56 71 VAL A N 1
ATOM 545 C CA . VAL A 1 71 ? -8.234 -0.439 5.018 1.00 98.56 71 VAL A CA 1
ATOM 546 C C . VAL A 1 71 ? -7.165 -1.523 5.027 1.00 98.56 71 VAL A C 1
ATOM 548 O O . VAL A 1 71 ? -7.221 -2.439 5.843 1.00 98.56 71 VAL A O 1
ATOM 551 N N . VAL A 1 72 ? -6.192 -1.431 4.126 1.00 98.50 72 VAL A N 1
ATOM 552 C CA . VAL A 1 72 ? -5.031 -2.327 4.079 1.00 98.50 72 VAL A CA 1
ATOM 553 C C . VAL A 1 72 ? -3.788 -1.494 4.347 1.00 98.50 72 VAL A C 1
ATOM 555 O O . VAL A 1 72 ? -3.467 -0.591 3.575 1.00 98.50 72 VAL A O 1
ATOM 558 N N . ALA A 1 73 ? -3.116 -1.768 5.462 1.00 98.31 73 ALA A N 1
ATOM 559 C CA . ALA A 1 73 ? -1.965 -1.011 5.931 1.00 98.31 73 ALA A CA 1
ATOM 560 C C . ALA A 1 73 ? -0.721 -1.896 6.048 1.00 98.31 73 ALA A C 1
ATOM 562 O O . ALA A 1 73 ? -0.730 -2.924 6.721 1.00 98.31 73 ALA A O 1
ATOM 563 N N . ASN A 1 74 ? 0.377 -1.455 5.447 1.00 98.06 74 ASN A N 1
ATOM 564 C CA . ASN A 1 74 ? 1.693 -2.040 5.639 1.00 98.06 74 ASN A CA 1
ATOM 565 C C . ASN A 1 74 ? 2.514 -1.149 6.576 1.00 98.06 74 ASN A C 1
ATOM 567 O O . ASN A 1 74 ? 2.869 -0.031 6.206 1.00 98.06 74 ASN A O 1
ATOM 571 N N . LEU A 1 75 ? 2.839 -1.650 7.769 1.00 97.69 75 LEU A N 1
ATOM 572 C CA . LEU A 1 75 ? 3.716 -0.998 8.746 1.00 97.69 75 LEU A CA 1
ATOM 573 C C . LEU A 1 75 ? 5.145 -1.519 8.546 1.00 97.69 75 LEU A C 1
ATOM 575 O O . LEU A 1 75 ? 5.589 -2.467 9.204 1.00 97.69 75 LEU A O 1
ATOM 579 N N . GLY A 1 76 ? 5.837 -0.927 7.572 1.00 95.75 76 GLY A N 1
ATOM 580 C CA . GLY A 1 76 ? 7.227 -1.230 7.246 1.00 95.75 76 GLY A CA 1
ATOM 581 C C . GLY A 1 76 ? 8.210 -0.705 8.292 1.00 95.75 76 GLY A C 1
ATOM 582 O O . GLY A 1 76 ? 7.825 -0.029 9.236 1.00 95.75 76 GLY A O 1
ATOM 583 N N . ASN A 1 77 ? 9.498 -1.006 8.112 1.00 94.69 77 ASN A N 1
ATOM 584 C CA . ASN A 1 77 ? 10.549 -0.466 8.984 1.00 94.69 77 ASN A CA 1
ATOM 585 C C . ASN A 1 77 ? 10.681 1.058 8.832 1.00 94.69 77 ASN A C 1
ATOM 587 O O . ASN A 1 77 ? 10.761 1.780 9.819 1.00 94.69 77 ASN A O 1
ATOM 591 N N . GLU A 1 78 ? 10.681 1.530 7.583 1.00 94.75 78 GLU A N 1
ATOM 592 C CA . GLU A 1 78 ? 10.879 2.947 7.258 1.00 94.75 78 GLU A CA 1
ATOM 593 C C . GLU A 1 78 ? 9.566 3.681 6.985 1.00 94.75 78 GLU A C 1
ATOM 595 O O . GLU A 1 78 ? 9.408 4.831 7.391 1.00 94.75 78 GLU A O 1
ATOM 600 N N . HIS A 1 79 ? 8.618 3.018 6.314 1.00 96.69 79 HIS A N 1
ATOM 601 C CA . HIS A 1 79 ? 7.378 3.630 5.843 1.00 96.69 79 HIS A CA 1
ATOM 602 C C . HIS A 1 79 ? 6.143 2.823 6.225 1.00 96.69 79 HIS A C 1
ATOM 604 O O . HIS A 1 79 ? 6.094 1.598 6.074 1.00 96.69 79 HIS A O 1
ATOM 610 N N . THR A 1 80 ? 5.125 3.557 6.661 1.00 97.94 80 THR A N 1
ATOM 611 C CA . THR A 1 80 ? 3.759 3.090 6.817 1.00 97.94 80 THR A CA 1
ATOM 612 C C . THR A 1 80 ? 2.962 3.599 5.631 1.00 97.94 80 THR A C 1
ATOM 614 O O . THR A 1 80 ? 2.868 4.808 5.420 1.00 97.94 80 THR A O 1
ATOM 617 N N . LEU A 1 81 ? 2.379 2.671 4.880 1.00 97.88 81 LEU A N 1
ATOM 618 C CA . LEU A 1 81 ? 1.508 2.956 3.746 1.00 97.88 81 LEU A CA 1
ATOM 619 C C . LEU A 1 81 ? 0.155 2.307 4.017 1.00 97.88 81 LEU A C 1
ATOM 621 O O . LEU A 1 81 ? 0.099 1.112 4.305 1.00 97.88 81 LEU A O 1
ATOM 625 N N . ALA A 1 82 ? -0.924 3.081 3.946 1.00 98.31 82 ALA A N 1
ATOM 626 C CA . ALA A 1 82 ? -2.277 2.571 4.140 1.00 98.31 82 ALA A CA 1
ATOM 627 C C . ALA A 1 82 ? -3.185 2.992 2.991 1.00 98.31 82 ALA A C 1
ATOM 629 O O . ALA A 1 82 ? -3.196 4.161 2.608 1.00 98.31 82 ALA A O 1
ATOM 630 N N . PHE A 1 83 ? -3.970 2.044 2.488 1.00 98.25 83 PHE A N 1
ATOM 631 C CA . PHE A 1 83 ? -4.973 2.261 1.453 1.00 98.25 83 PHE A CA 1
ATOM 632 C C . PHE A 1 83 ? -6.365 2.009 2.014 1.00 98.25 83 PHE A C 1
ATOM 634 O O . PHE A 1 83 ? -6.620 0.948 2.579 1.00 98.25 83 PHE A O 1
ATOM 641 N N . HIS A 1 84 ? -7.273 2.953 1.801 1.00 98.25 84 HIS A N 1
ATOM 642 C CA . HIS A 1 84 ? -8.709 2.731 1.894 1.00 98.25 84 HIS A CA 1
ATOM 643 C C . HIS A 1 84 ? -9.201 2.206 0.538 1.00 98.25 84 HIS A C 1
ATOM 645 O O . HIS A 1 84 ? -9.017 2.868 -0.487 1.00 98.25 84 HIS A O 1
ATOM 651 N N . LEU A 1 85 ? -9.784 1.006 0.527 1.00 97.62 85 LEU A N 1
ATOM 652 C CA . LEU A 1 85 ? -10.142 0.263 -0.676 1.00 97.62 85 LEU A CA 1
ATOM 653 C C . LEU A 1 85 ? -11.609 -0.178 -0.669 1.00 97.62 85 LEU A C 1
ATOM 655 O O . LEU A 1 85 ? -12.104 -0.702 0.330 1.00 97.62 85 LEU A O 1
ATOM 659 N N . HIS A 1 86 ? -12.246 -0.078 -1.838 1.00 96.56 86 HIS A N 1
ATOM 660 C CA . HIS A 1 86 ? -13.453 -0.829 -2.203 1.00 96.56 86 HIS A CA 1
ATOM 661 C C . HIS A 1 86 ? -13.084 -1.858 -3.275 1.00 96.56 86 HIS A C 1
ATOM 663 O O . HIS A 1 86 ? -12.748 -1.499 -4.407 1.00 96.56 86 HIS A O 1
ATOM 669 N N . GLY A 1 87 ? -13.074 -3.142 -2.920 1.00 93.56 87 GLY A N 1
ATOM 670 C CA . GLY A 1 87 ? -12.449 -4.176 -3.745 1.00 93.56 87 GLY A CA 1
ATOM 671 C C . GLY A 1 87 ? -10.950 -3.891 -3.915 1.00 93.56 87 GLY A C 1
ATOM 672 O O . GLY A 1 87 ? -10.220 -3.872 -2.926 1.00 93.56 87 GLY A O 1
ATOM 673 N N . SER A 1 88 ? -10.507 -3.657 -5.155 1.00 92.88 88 SER A N 1
ATOM 674 C CA . SER A 1 88 ? -9.156 -3.175 -5.506 1.00 92.88 88 SER A CA 1
ATOM 675 C C . SER A 1 88 ? -9.089 -1.666 -5.783 1.00 92.88 88 SER A C 1
ATOM 677 O O . SER A 1 88 ? -8.007 -1.139 -6.051 1.00 92.88 88 SER A O 1
ATOM 679 N N . THR A 1 89 ? -10.228 -0.965 -5.735 1.00 96.25 89 THR A N 1
ATOM 680 C CA . THR A 1 89 ? -10.318 0.461 -6.068 1.00 96.25 89 THR A CA 1
ATOM 681 C C . THR A 1 89 ? -9.972 1.319 -4.861 1.00 96.25 89 THR A C 1
ATOM 683 O O . THR A 1 89 ? -10.604 1.225 -3.811 1.00 96.25 89 THR A O 1
ATOM 686 N N . ILE A 1 90 ? -9.000 2.197 -5.046 1.00 97.50 90 ILE A N 1
ATOM 687 C CA . ILE A 1 90 ? -8.483 3.153 -4.080 1.00 97.50 90 ILE A CA 1
ATOM 688 C C . ILE A 1 90 ? -9.483 4.286 -3.895 1.00 97.50 90 ILE A C 1
ATOM 690 O O . ILE A 1 90 ? -9.765 5.044 -4.824 1.00 97.50 90 ILE A O 1
ATOM 694 N N . GLN A 1 91 ? -9.958 4.412 -2.662 1.00 97.75 91 GLN A N 1
ATOM 695 C CA . GLN A 1 91 ? -10.789 5.515 -2.181 1.00 97.75 91 GLN A CA 1
ATOM 696 C C . GLN A 1 91 ? -9.946 6.572 -1.462 1.00 97.75 91 GLN A C 1
ATOM 698 O O . GLN A 1 91 ? -10.295 7.746 -1.426 1.00 97.75 91 GLN A O 1
ATOM 703 N N . GLY A 1 92 ? -8.790 6.180 -0.937 1.00 97.69 92 GLY A N 1
ATOM 704 C CA . GLY A 1 92 ? -7.804 7.086 -0.368 1.00 97.69 92 GLY A CA 1
ATOM 705 C C . GLY A 1 92 ? -6.549 6.333 0.039 1.00 97.69 92 GLY A C 1
ATOM 706 O O . GLY A 1 92 ? -6.560 5.107 0.149 1.00 97.69 92 GLY A O 1
ATOM 707 N N . LEU A 1 93 ? -5.458 7.054 0.263 1.00 98.06 93 LEU A N 1
ATOM 708 C CA . LEU A 1 93 ? -4.239 6.489 0.832 1.00 98.06 93 LEU A CA 1
ATOM 709 C C . LEU A 1 93 ? -3.433 7.544 1.592 1.00 98.06 93 LEU A C 1
ATOM 711 O O . LEU A 1 93 ? -3.575 8.739 1.337 1.00 98.06 93 LEU A O 1
ATOM 715 N N . PHE A 1 94 ? -2.547 7.109 2.481 1.00 98.50 94 PHE A N 1
ATOM 716 C CA . PHE A 1 94 ? -1.497 7.968 3.028 1.00 98.50 94 PHE A CA 1
ATOM 717 C C . PHE A 1 94 ? -0.183 7.207 3.174 1.00 98.50 94 PHE A C 1
ATOM 719 O O . PHE A 1 94 ? -0.177 5.994 3.388 1.00 98.50 94 PHE A O 1
ATOM 726 N N . GLU A 1 95 ? 0.921 7.945 3.106 1.00 98.12 95 GLU A N 1
ATOM 727 C CA . GLU A 1 95 ? 2.277 7.441 3.310 1.00 98.12 95 GLU A CA 1
ATOM 728 C C . GLU A 1 95 ? 2.973 8.277 4.391 1.00 98.12 95 GLU A C 1
ATOM 730 O O . GLU A 1 95 ? 2.968 9.510 4.347 1.00 98.12 95 GLU A O 1
ATOM 735 N N . HIS A 1 96 ? 3.588 7.617 5.370 1.00 98.31 96 HIS A N 1
ATOM 736 C CA . HIS A 1 96 ? 4.267 8.279 6.483 1.00 98.31 96 HIS A CA 1
ATOM 737 C C . HIS A 1 96 ? 5.542 7.539 6.879 1.00 98.31 96 HIS A C 1
ATOM 739 O O . HIS A 1 96 ? 5.589 6.315 6.787 1.00 98.31 96 HIS A O 1
ATOM 745 N N . HIS A 1 97 ? 6.555 8.242 7.391 1.00 97.44 97 HIS A N 1
ATOM 746 C CA . HIS A 1 97 ? 7.683 7.570 8.036 1.00 97.44 97 HIS A CA 1
ATOM 747 C C . HIS A 1 97 ? 7.204 6.821 9.288 1.00 97.44 97 HIS A C 1
ATOM 749 O O . HIS A 1 97 ? 6.539 7.410 10.142 1.00 97.44 97 HIS A O 1
ATOM 755 N N . THR A 1 98 ? 7.514 5.531 9.416 1.00 96.75 98 THR A N 1
ATOM 756 C CA . THR A 1 98 ? 6.975 4.705 10.510 1.00 96.75 98 THR A CA 1
ATOM 757 C C . THR A 1 98 ? 7.542 5.099 11.866 1.00 96.75 98 THR A C 1
ATOM 759 O O . THR A 1 98 ? 6.812 5.118 12.851 1.00 96.75 98 THR A O 1
ATOM 762 N N . HIS A 1 99 ? 8.820 5.478 11.926 1.00 94.44 99 HIS A N 1
ATOM 763 C CA . HIS A 1 99 ? 9.499 5.821 13.180 1.00 94.44 99 HIS A CA 1
ATOM 764 C C . HIS A 1 99 ? 8.959 7.096 13.857 1.00 94.44 99 HIS A C 1
ATOM 766 O O . HIS A 1 99 ? 9.210 7.316 15.039 1.00 94.44 99 HIS A O 1
ATOM 772 N N . THR A 1 100 ? 8.206 7.931 13.134 1.00 95.25 100 THR A N 1
ATOM 773 C CA . THR A 1 100 ? 7.545 9.137 13.664 1.00 95.25 100 THR A CA 1
ATOM 774 C C . THR A 1 100 ? 6.057 8.921 13.963 1.00 95.25 100 THR A C 1
ATOM 776 O O . THR A 1 100 ? 5.353 9.855 14.367 1.00 95.25 100 THR A O 1
ATOM 779 N N . LEU A 1 101 ? 5.557 7.696 13.773 1.00 95.81 101 LEU A N 1
ATOM 780 C CA . LEU A 1 101 ? 4.207 7.291 14.143 1.00 95.81 101 LEU A CA 1
ATOM 781 C C . LEU A 1 101 ? 4.205 6.587 15.502 1.00 95.81 101 LEU A C 1
ATOM 783 O O . LEU A 1 101 ? 4.965 5.657 15.751 1.00 95.81 101 LEU A O 1
ATOM 787 N N . GLY A 1 102 ? 3.282 7.011 16.363 1.00 96.50 102 GLY A N 1
ATOM 788 C CA . GLY A 1 102 ? 2.832 6.231 17.515 1.00 96.50 102 GLY A CA 1
ATOM 789 C C . GLY A 1 102 ? 1.434 5.668 17.265 1.00 96.50 102 GLY A C 1
ATOM 790 O O . GLY A 1 102 ? 0.705 6.190 16.417 1.00 96.50 102 GLY A O 1
ATOM 791 N N . ALA A 1 103 ? 1.036 4.657 18.045 1.00 97.25 103 ALA A N 1
ATOM 792 C CA . ALA A 1 103 ? -0.243 3.955 17.897 1.00 97.25 103 ALA A CA 1
ATOM 793 C C . ALA A 1 103 ? -1.447 4.910 17.785 1.00 97.25 103 ALA A C 1
ATOM 795 O O . ALA A 1 103 ? -2.151 4.889 16.783 1.00 97.25 103 ALA A O 1
ATOM 796 N N . GLY A 1 104 ? -1.619 5.839 18.735 1.00 98.12 104 GLY A N 1
ATOM 797 C CA . GLY A 1 104 ? -2.754 6.773 18.718 1.00 98.12 104 GLY A CA 1
ATOM 798 C C . GLY A 1 104 ? -2.778 7.723 17.510 1.00 98.12 104 GLY A C 1
ATOM 799 O O . GLY A 1 104 ? -3.847 8.044 16.990 1.00 98.12 104 GLY A O 1
ATOM 800 N N . LYS A 1 105 ? -1.605 8.146 17.011 1.00 98.00 105 LYS A N 1
ATOM 801 C CA . LYS A 1 105 ? -1.512 8.971 15.793 1.00 98.00 105 LYS A CA 1
ATOM 802 C C . LYS A 1 105 ? -1.912 8.153 14.567 1.00 98.00 105 LYS A C 1
ATOM 804 O O . LYS A 1 105 ? -2.718 8.618 13.766 1.00 98.00 105 LYS A O 1
ATOM 809 N N . LEU A 1 106 ? -1.398 6.929 14.453 1.00 98.44 106 LEU A N 1
ATOM 810 C CA . LEU A 1 106 ? -1.741 6.021 13.364 1.00 98.44 106 LEU A CA 1
ATOM 811 C C . LEU A 1 106 ? -3.236 5.669 13.368 1.00 98.44 106 LEU A C 1
ATOM 813 O O . LEU A 1 106 ? -3.879 5.735 12.327 1.00 98.44 106 LEU A O 1
ATOM 817 N N . GLU A 1 107 ? -3.818 5.379 14.529 1.00 98.50 107 GLU A N 1
ATOM 818 C CA . GLU A 1 107 ? -5.256 5.130 14.677 1.00 98.50 107 GLU A CA 1
ATOM 819 C C . GLU A 1 107 ? -6.105 6.315 14.220 1.00 98.50 107 GLU A C 1
ATOM 821 O O . GLU A 1 107 ? -7.078 6.140 13.483 1.00 98.50 107 GLU A O 1
ATOM 826 N N . SER A 1 108 ? -5.726 7.527 14.637 1.00 98.19 108 SER A N 1
ATOM 827 C CA . SER A 1 108 ? -6.382 8.761 14.200 1.00 98.19 108 SER A CA 1
ATOM 828 C C . SER A 1 108 ? -6.323 8.902 12.679 1.00 98.19 108 SER A C 1
ATOM 830 O O . SER A 1 108 ? -7.347 9.156 12.043 1.00 98.19 108 SER A O 1
ATOM 832 N N . TYR A 1 109 ? -5.154 8.665 12.079 1.00 98.62 109 TYR A N 1
ATOM 833 C CA . TYR A 1 109 ? -4.967 8.770 10.633 1.00 98.62 109 TYR A CA 1
ATOM 834 C C . TYR A 1 109 ? -5.780 7.729 9.867 1.00 98.62 109 TYR A C 1
ATOM 836 O O . TYR A 1 109 ? -6.479 8.091 8.926 1.00 98.62 109 TYR A O 1
ATOM 844 N N . LEU A 1 110 ? -5.779 6.468 10.306 1.00 98.56 110 LEU A N 1
ATOM 845 C CA . LEU A 1 110 ? -6.579 5.408 9.690 1.00 98.56 110 LEU A CA 1
ATOM 846 C C . LEU A 1 110 ? -8.075 5.757 9.710 1.00 98.56 110 LEU A C 1
ATOM 848 O O . LEU A 1 110 ? -8.747 5.619 8.692 1.00 98.56 110 LEU A O 1
ATOM 852 N N . ARG A 1 111 ? -8.610 6.248 10.839 1.00 98.38 111 ARG A N 1
ATOM 853 C CA . ARG A 1 111 ? -10.033 6.638 10.934 1.00 98.38 111 ARG A CA 1
ATOM 854 C C . ARG A 1 111 ? -10.360 7.822 10.033 1.00 98.38 111 ARG A C 1
ATOM 856 O O . ARG A 1 111 ? -11.417 7.871 9.413 1.00 98.38 111 ARG A O 1
ATOM 863 N N . ARG A 1 112 ? -9.471 8.811 9.987 1.00 98.44 112 ARG A N 1
ATOM 864 C CA . ARG A 1 112 ? -9.674 10.030 9.197 1.00 98.44 112 ARG A CA 1
ATOM 865 C C . ARG A 1 112 ? -9.514 9.780 7.702 1.00 98.44 112 ARG A C 1
ATOM 867 O O . ARG A 1 112 ? -10.183 10.461 6.929 1.00 98.44 112 ARG A O 1
ATOM 874 N N . LEU A 1 113 ? -8.722 8.778 7.316 1.00 98.56 113 LEU A N 1
ATOM 875 C CA . LEU A 1 113 ? -8.601 8.314 5.937 1.00 98.56 113 LEU A CA 1
ATOM 876 C C . LEU A 1 113 ? -9.955 7.850 5.375 1.00 98.56 113 LEU A C 1
ATOM 878 O O . LEU A 1 113 ? -10.302 8.236 4.265 1.00 98.56 113 LEU A O 1
ATOM 882 N N . THR A 1 114 ? -10.740 7.074 6.133 1.00 98.00 114 THR A N 1
ATOM 883 C CA . THR A 1 114 ? -12.055 6.579 5.668 1.00 98.00 114 THR A CA 1
ATOM 884 C C . THR A 1 114 ? -13.173 7.610 5.837 1.00 98.00 114 THR A C 1
ATOM 886 O O . THR A 1 114 ? -14.091 7.688 5.021 1.00 98.00 114 THR A O 1
ATOM 889 N N . ARG A 1 115 ? -13.096 8.448 6.880 1.00 97.69 115 ARG A N 1
ATOM 890 C CA . ARG A 1 115 ? -14.112 9.476 7.170 1.00 97.69 115 ARG A CA 1
ATOM 891 C C . ARG A 1 115 ? -13.988 10.743 6.326 1.00 97.69 115 ARG A C 1
ATOM 893 O O . ARG A 1 115 ? -14.956 11.489 6.248 1.00 97.69 115 ARG A O 1
ATOM 900 N N . GLY A 1 116 ? -12.832 10.996 5.711 1.00 96.44 116 GLY A N 1
ATOM 901 C CA . GLY A 1 116 ? -12.645 12.148 4.821 1.00 96.44 116 GLY A CA 1
ATOM 902 C C . GLY A 1 116 ? -11.970 13.353 5.468 1.00 96.44 116 GLY A C 1
ATOM 903 O O . GLY A 1 116 ? -12.106 14.463 4.971 1.00 96.44 116 GLY A O 1
ATOM 904 N N . GLY A 1 117 ? -11.281 13.159 6.594 1.00 96.19 117 GLY A N 1
ATOM 905 C CA . GLY A 1 117 ? -10.723 14.248 7.398 1.00 96.19 117 GLY A CA 1
ATOM 906 C C . GLY A 1 117 ? -9.206 14.230 7.540 1.00 96.19 117 GLY A C 1
ATOM 907 O O . GLY A 1 117 ? -8.717 14.913 8.432 1.00 96.19 117 GLY A O 1
ATOM 908 N N . LEU A 1 118 ? -8.483 13.400 6.779 1.00 98.25 118 LEU A N 1
ATOM 909 C CA . LEU A 1 118 ? -7.016 13.347 6.785 1.00 98.25 118 LEU A CA 1
ATOM 910 C C . LEU A 1 118 ? -6.481 14.282 5.694 1.00 98.25 118 LEU A C 1
ATOM 912 O O . LEU A 1 118 ? -6.625 14.001 4.504 1.00 98.25 118 LEU A O 1
ATOM 916 N N . GLU A 1 119 ? -5.901 15.399 6.105 1.00 97.06 119 GLU A N 1
ATOM 917 C CA . GLU A 1 119 ? -5.345 16.410 5.215 1.00 97.06 119 GLU A CA 1
ATOM 918 C C . GLU A 1 119 ? -3.928 16.025 4.762 1.00 97.06 119 GLU A C 1
ATOM 920 O O . GLU A 1 119 ? -3.165 15.362 5.464 1.00 97.06 119 GLU A O 1
ATOM 925 N N . ASP A 1 120 ? -3.549 16.450 3.560 1.00 97.19 120 ASP A N 1
ATOM 926 C CA . ASP A 1 120 ? -2.204 16.199 3.039 1.00 97.19 120 ASP A CA 1
ATOM 927 C C . ASP A 1 120 ? -1.129 16.951 3.842 1.00 97.19 120 ASP A C 1
ATOM 929 O O . ASP A 1 120 ? -0.119 16.376 4.250 1.00 97.19 120 ASP A O 1
ATOM 933 N N . GLU A 1 121 ? -1.395 18.228 4.130 1.00 97.31 121 GLU A N 1
ATOM 934 C CA . GLU A 1 121 ? -0.468 19.125 4.822 1.00 97.31 121 GLU A CA 1
ATOM 935 C C . GLU A 1 121 ? -0.167 18.649 6.250 1.00 97.31 121 GLU A C 1
ATOM 937 O O . GLU A 1 121 ? 0.976 18.710 6.691 1.00 97.31 121 GLU A O 1
ATOM 942 N N . GLU A 1 122 ? -1.147 18.111 6.984 1.00 97.44 122 GLU A N 1
ATOM 943 C CA . GLU A 1 122 ? -0.884 17.587 8.332 1.00 97.44 122 GLU A CA 1
ATOM 944 C C . GLU A 1 122 ? -0.017 16.322 8.318 1.00 97.44 122 GLU A C 1
ATOM 946 O O . GLU A 1 122 ? 0.777 16.100 9.238 1.00 97.44 122 GLU A O 1
ATOM 951 N N . VAL A 1 123 ? -0.144 15.482 7.283 1.00 98.06 123 VAL A N 1
ATOM 952 C CA . VAL A 1 123 ? 0.708 14.303 7.130 1.00 98.06 123 VAL A CA 1
ATOM 953 C C . VAL A 1 123 ? 2.120 14.759 6.804 1.00 98.06 123 VAL A C 1
ATOM 955 O O . VAL A 1 123 ? 3.061 14.292 7.444 1.00 98.06 123 VAL A O 1
ATOM 958 N N . TRP A 1 124 ? 2.266 15.720 5.894 1.00 97.12 124 TRP A N 1
ATOM 959 C CA . TRP A 1 124 ? 3.551 16.312 5.539 1.00 97.12 124 TRP A CA 1
ATOM 960 C C . TRP A 1 124 ? 4.245 16.985 6.736 1.00 97.12 124 TRP A C 1
ATOM 962 O O . TRP A 1 124 ? 5.367 16.618 7.094 1.00 97.12 124 TRP A O 1
ATOM 972 N N . MET A 1 125 ? 3.557 17.892 7.441 1.00 96.62 125 MET A N 1
ATOM 973 C CA . MET A 1 125 ? 4.056 18.538 8.666 1.00 96.62 125 MET A CA 1
ATOM 974 C C . MET A 1 125 ? 4.386 17.525 9.771 1.00 96.62 125 MET A C 1
ATOM 976 O O . MET A 1 125 ? 5.277 17.750 10.591 1.00 96.62 125 MET A O 1
ATOM 980 N N . GLY A 1 126 ? 3.698 16.382 9.781 1.00 95.81 126 GLY A N 1
ATOM 981 C CA . GLY A 1 126 ? 3.950 15.260 10.676 1.00 95.81 126 GLY A CA 1
ATOM 982 C C . GLY A 1 126 ? 5.202 14.440 10.357 1.00 95.81 126 GLY A C 1
ATOM 983 O O . GLY A 1 126 ? 5.406 13.432 11.035 1.00 95.81 126 GLY A O 1
ATOM 984 N N . GLN A 1 127 ? 6.017 14.856 9.380 1.00 96.31 127 GLN A N 1
ATOM 985 C CA . GLN A 1 127 ? 7.125 14.101 8.783 1.00 96.31 127 GLN A CA 1
ATOM 986 C C . GLN A 1 127 ? 6.668 12.850 8.021 1.00 96.31 127 GLN A C 1
ATOM 988 O O . GLN A 1 127 ? 7.377 11.846 7.991 1.00 96.31 127 GLN A O 1
ATOM 993 N N . GLY A 1 128 ? 5.474 12.878 7.439 1.00 96.94 128 GLY A N 1
ATOM 994 C CA . GLY A 1 128 ? 5.034 11.916 6.437 1.00 96.94 128 GLY A CA 1
ATOM 995 C C . GLY A 1 128 ? 5.263 12.429 5.019 1.00 96.94 128 GLY A C 1
ATOM 996 O O . GLY A 1 128 ? 5.803 13.514 4.822 1.00 96.94 128 GLY A O 1
ATOM 997 N N . HIS A 1 129 ? 4.842 11.646 4.025 1.00 96.88 129 HIS A N 1
ATOM 998 C CA . HIS A 1 129 ? 4.966 12.044 2.620 1.00 96.88 129 HIS A CA 1
ATOM 999 C C . HIS A 1 129 ? 3.673 12.600 2.024 1.00 96.88 129 HIS A C 1
ATOM 1001 O O . HIS A 1 129 ? 3.742 13.343 1.048 1.00 96.88 129 HIS A O 1
ATOM 1007 N N . GLY A 1 130 ? 2.517 12.253 2.593 1.00 97.75 130 GLY A N 1
ATOM 1008 C CA . GLY A 1 130 ? 1.244 12.896 2.274 1.00 97.75 130 GLY A CA 1
ATOM 1009 C C . GLY A 1 130 ? 0.022 11.993 2.435 1.00 97.75 130 GLY A C 1
ATOM 1010 O O . GLY A 1 130 ? 0.131 10.810 2.779 1.00 97.75 130 GLY A O 1
ATOM 1011 N N . ALA A 1 131 ? -1.148 12.562 2.152 1.00 98.38 131 ALA A N 1
ATOM 1012 C CA . ALA A 1 131 ? -2.440 11.884 2.124 1.00 98.38 131 ALA A CA 1
ATOM 1013 C C . ALA A 1 131 ? -3.257 12.268 0.883 1.00 98.38 131 ALA A C 1
ATOM 1015 O O . ALA A 1 131 ? -3.156 13.368 0.341 1.00 98.38 131 ALA A O 1
ATOM 1016 N N . ILE A 1 132 ? -4.076 11.330 0.414 1.00 97.94 132 ILE A N 1
ATOM 1017 C CA . ILE A 1 132 ? -5.020 11.506 -0.688 1.00 97.94 132 ILE A CA 1
ATOM 1018 C C . ILE A 1 132 ? -6.349 10.910 -0.246 1.00 97.94 132 ILE A C 1
ATOM 1020 O O . ILE A 1 132 ? -6.409 9.739 0.126 1.00 97.94 132 ILE A O 1
ATOM 1024 N N . ILE A 1 133 ? -7.416 11.693 -0.357 1.00 97.62 133 ILE A N 1
ATOM 1025 C CA . ILE A 1 133 ? -8.791 11.228 -0.190 1.00 97.62 133 ILE A CA 1
ATOM 1026 C C . ILE A 1 133 ? -9.526 11.488 -1.502 1.00 97.62 133 ILE A C 1
ATOM 1028 O O . ILE A 1 133 ? -9.501 12.605 -2.016 1.00 97.62 133 ILE A O 1
ATOM 1032 N N . LEU A 1 134 ? -10.135 10.445 -2.059 1.00 96.50 134 LEU A N 1
ATOM 1033 C CA . LEU A 1 134 ? -10.949 10.505 -3.272 1.00 96.50 134 LEU A CA 1
ATOM 1034 C C . LEU A 1 134 ? -12.426 10.336 -2.939 1.00 96.50 134 LEU A C 1
ATOM 1036 O O . LEU A 1 134 ? -13.230 11.165 -3.341 1.00 96.50 134 LEU A O 1
ATOM 1040 N N . GLU A 1 135 ? -12.747 9.283 -2.193 1.00 96.06 135 GLU A N 1
ATOM 1041 C CA . GLU A 1 135 ? -14.077 9.011 -1.659 1.00 96.06 135 GLU A CA 1
ATOM 1042 C C . GLU A 1 135 ? -13.941 8.680 -0.173 1.00 96.06 135 GLU A C 1
ATOM 1044 O O . GLU A 1 135 ? -12.968 8.057 0.270 1.00 96.0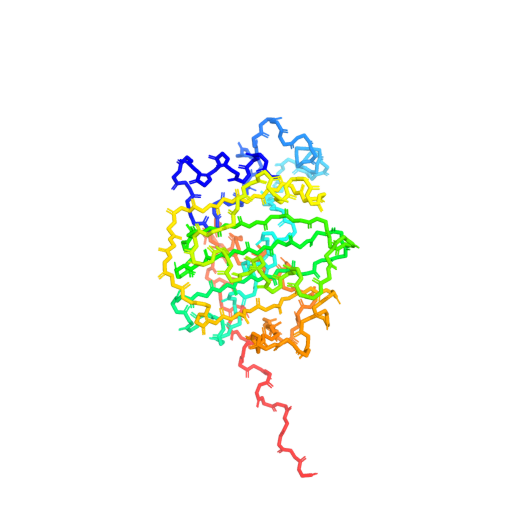6 135 GLU A O 1
ATOM 1049 N N . ALA A 1 136 ? -14.913 9.131 0.608 1.00 94.94 136 ALA A N 1
ATOM 1050 C CA . ALA A 1 136 ? -14.919 8.987 2.051 1.00 94.94 136 ALA A CA 1
ATOM 1051 C C . ALA A 1 136 ? -16.341 9.119 2.607 1.00 94.94 136 ALA A C 1
ATOM 1053 O O . ALA A 1 136 ? -17.297 9.352 1.869 1.00 94.94 136 ALA A O 1
ATOM 1054 N N . GLY A 1 137 ? -16.461 9.014 3.928 1.00 94.69 137 GLY A N 1
ATOM 1055 C CA . GLY A 1 137 ? -17.725 9.164 4.650 1.00 94.69 137 GLY A CA 1
ATOM 1056 C C . GLY A 1 137 ? -18.153 7.897 5.378 1.00 94.69 137 GLY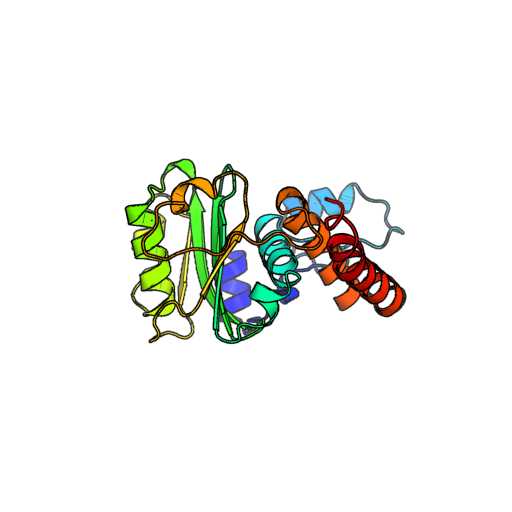 A C 1
ATOM 1057 O O . GLY A 1 137 ? -19.315 7.775 5.757 1.00 94.69 137 GLY A O 1
ATOM 1058 N N . GLU A 1 138 ? -17.225 6.964 5.589 1.00 94.69 138 GLU A N 1
ATOM 1059 C CA . GLU A 1 138 ? -17.499 5.708 6.274 1.00 94.69 138 GLU A CA 1
ATOM 1060 C C . GLU A 1 138 ? -16.530 5.431 7.425 1.00 94.69 138 GLU A C 1
ATOM 1062 O O . GLU A 1 138 ? -15.417 5.962 7.518 1.00 94.69 138 GLU A O 1
ATOM 1067 N N . GLU A 1 139 ? -16.993 4.592 8.344 1.00 94.19 139 GLU A N 1
ATOM 1068 C CA . GLU A 1 139 ? -16.159 4.024 9.393 1.00 94.19 139 GLU A CA 1
ATOM 1069 C C . GLU A 1 13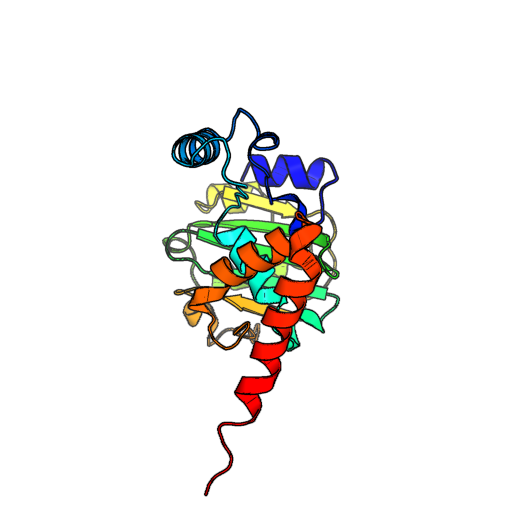9 ? -15.249 2.935 8.826 1.00 94.19 139 GLU A C 1
ATOM 1071 O O . GLU A 1 139 ? -15.547 2.322 7.803 1.00 94.19 139 GLU A O 1
ATOM 1076 N N . ILE A 1 140 ? -14.158 2.643 9.533 1.00 93.62 140 ILE A N 1
ATOM 1077 C CA . ILE A 1 140 ? -13.334 1.477 9.212 1.00 93.62 140 ILE A CA 1
ATOM 1078 C C . ILE A 1 140 ? -14.172 0.219 9.464 1.00 93.62 140 ILE A C 1
ATOM 1080 O O . ILE A 1 140 ? -14.354 -0.184 10.612 1.00 93.62 140 ILE A O 1
ATOM 1084 N N . GLY A 1 141 ? -14.670 -0.396 8.390 1.00 87.69 141 GLY A N 1
ATOM 1085 C CA . GLY A 1 141 ? -15.378 -1.676 8.458 1.00 87.69 141 GLY A CA 1
ATOM 1086 C C . GLY A 1 141 ? -14.438 -2.855 8.719 1.00 87.69 141 GLY A C 1
ATOM 1087 O O . GLY A 1 141 ? -14.785 -3.779 9.447 1.00 87.69 141 GLY A O 1
ATOM 1088 N N . PHE A 1 142 ? -13.228 -2.800 8.160 1.00 98.25 142 PHE A N 1
ATOM 1089 C CA . PHE A 1 142 ? -12.194 -3.814 8.338 1.00 98.25 142 PHE A CA 1
ATOM 1090 C C . PHE A 1 142 ? -10.805 -3.196 8.171 1.00 98.25 142 PHE A C 1
ATOM 1092 O O . PHE A 1 142 ? -10.588 -2.408 7.249 1.00 98.25 142 PHE A O 1
ATOM 1099 N N . LEU A 1 143 ? -9.861 -3.571 9.035 1.00 98.62 143 LEU A N 1
ATOM 1100 C CA . LEU A 1 143 ? -8.467 -3.135 8.974 1.00 98.62 143 LEU A CA 1
ATOM 1101 C C . LEU A 1 143 ? -7.553 -4.355 8.857 1.00 98.62 143 LEU A C 1
ATOM 1103 O O . LEU A 1 143 ? -7.400 -5.105 9.813 1.00 98.62 143 LEU A O 1
ATOM 1107 N N . SER A 1 144 ? -6.922 -4.515 7.699 1.00 98.56 144 SER A N 1
ATOM 1108 C CA . SER A 1 144 ? -5.847 -5.475 7.470 1.00 98.56 144 SER A CA 1
ATOM 1109 C C . SER A 1 144 ? -4.499 -4.817 7.726 1.00 98.56 144 SER A C 1
ATOM 1111 O O . SER A 1 144 ? -4.233 -3.739 7.189 1.00 98.56 144 SER A O 1
ATOM 1113 N N . VAL A 1 145 ? -3.621 -5.480 8.475 1.00 98.31 145 VAL A N 1
ATOM 1114 C CA . VAL A 1 145 ? -2.279 -4.980 8.782 1.00 98.31 145 VAL A CA 1
ATOM 1115 C C . VAL A 1 145 ? -1.214 -6.017 8.441 1.00 98.31 145 VAL A C 1
ATOM 1117 O O . VAL A 1 145 ? -1.264 -7.153 8.907 1.00 98.31 145 VAL A O 1
ATOM 1120 N N . THR A 1 146 ? -0.205 -5.601 7.682 1.00 97.94 146 THR A N 1
ATOM 1121 C CA . THR A 1 146 ? 1.036 -6.350 7.444 1.00 97.94 146 THR A CA 1
ATOM 1122 C C . THR A 1 146 ? 2.249 -5.529 7.878 1.00 97.94 146 THR A C 1
ATOM 1124 O O . THR A 1 146 ? 2.143 -4.363 8.262 1.00 97.94 146 THR A O 1
ATOM 1127 N N . GLY A 1 147 ? 3.426 -6.140 7.803 1.00 96.19 147 GLY A N 1
ATOM 1128 C CA . GLY A 1 147 ? 4.710 -5.498 8.038 1.00 96.19 147 GLY A CA 1
ATOM 1129 C C . GLY A 1 147 ? 5.347 -5.833 9.395 1.00 96.19 147 GLY A C 1
ATOM 1130 O O . GLY A 1 147 ? 4.683 -6.285 10.337 1.00 96.19 147 GLY A O 1
ATOM 1131 N N . PRO A 1 148 ? 6.669 -5.629 9.512 1.00 95.38 148 PRO A N 1
ATOM 1132 C CA . PRO A 1 148 ? 7.433 -5.949 10.715 1.00 95.38 148 PRO A CA 1
ATOM 1133 C C . PRO A 1 148 ? 7.007 -5.126 11.937 1.00 95.38 148 PRO A C 1
ATOM 1135 O O . PRO A 1 148 ? 7.051 -5.644 13.051 1.00 95.38 148 PRO A O 1
ATOM 1138 N N . LEU A 1 149 ? 6.535 -3.887 11.751 1.00 97.00 149 LEU A N 1
ATOM 1139 C CA . LEU A 1 149 ? 6.145 -2.993 12.848 1.00 97.00 149 LEU A CA 1
ATOM 1140 C C . LEU A 1 149 ? 4.646 -3.053 13.190 1.00 97.00 149 LEU A C 1
ATOM 1142 O O . LEU A 1 149 ? 4.152 -2.233 13.962 1.00 97.00 149 LEU A O 1
ATOM 1146 N N . ARG A 1 150 ? 3.922 -4.063 12.683 1.00 96.50 150 ARG A N 1
ATOM 1147 C CA . ARG A 1 150 ? 2.478 -4.263 12.921 1.00 96.50 150 ARG A CA 1
ATOM 1148 C C . ARG A 1 150 ? 2.074 -4.334 14.399 1.00 96.50 150 ARG A C 1
ATOM 1150 O O . ARG A 1 150 ? 0.954 -3.957 14.730 1.00 96.50 150 ARG A O 1
ATOM 1157 N N . GLY A 1 151 ? 2.990 -4.745 15.283 1.00 97.00 151 GLY A N 1
ATOM 1158 C CA . GLY A 1 151 ? 2.769 -4.783 16.736 1.00 97.00 151 GLY A CA 1
ATOM 1159 C C . GLY A 1 151 ? 2.383 -3.425 17.338 1.00 97.00 151 GLY A C 1
ATOM 1160 O O . GLY A 1 151 ? 1.730 -3.378 18.374 1.00 97.00 151 GLY A O 1
ATOM 1161 N N . MET A 1 152 ? 2.678 -2.316 16.643 1.00 97.12 152 MET A N 1
ATOM 1162 C CA . MET A 1 152 ? 2.191 -0.975 16.997 1.00 97.12 152 MET A CA 1
ATOM 1163 C C . MET A 1 152 ? 0.661 -0.914 17.159 1.00 97.12 152 MET A C 1
ATOM 1165 O O . MET A 1 152 ? 0.171 -0.076 17.912 1.00 97.12 152 MET A O 1
ATOM 1169 N N . LEU A 1 153 ? -0.086 -1.780 16.467 1.00 97.94 153 LEU A N 1
ATOM 1170 C CA . LEU A 1 153 ? -1.550 -1.814 16.493 1.00 97.94 153 LEU A CA 1
ATOM 1171 C C . LEU A 1 153 ? -2.133 -3.025 17.242 1.00 97.94 153 LEU A C 1
ATOM 1173 O O . LEU A 1 153 ? -3.347 -3.193 17.241 1.00 97.94 153 LEU A O 1
ATOM 1177 N N . GLU A 1 154 ? -1.323 -3.855 17.903 1.00 96.38 154 GLU A N 1
ATOM 1178 C CA . GLU A 1 154 ? -1.798 -5.093 18.551 1.00 96.38 154 GLU A CA 1
ATOM 1179 C C . GLU A 1 154 ? -2.854 -4.845 19.639 1.00 96.38 154 GLU A C 1
ATOM 1181 O O . GLU A 1 154 ? -3.850 -5.557 19.711 1.00 96.38 154 GLU A O 1
ATOM 1186 N N . ALA A 1 155 ? -2.688 -3.784 20.432 1.00 96.19 155 ALA A N 1
ATOM 1187 C CA . ALA A 1 155 ? -3.651 -3.372 21.458 1.00 96.19 155 ALA A CA 1
ATOM 1188 C C . ALA A 1 155 ? -4.650 -2.305 20.966 1.00 96.19 155 ALA A C 1
ATOM 1190 O O . ALA A 1 155 ? -5.302 -1.641 21.775 1.00 96.19 155 ALA A O 1
ATOM 1191 N N . SER A 1 156 ? -4.738 -2.085 19.652 1.00 97.56 156 SER A N 1
ATOM 1192 C CA . SER A 1 156 ? -5.547 -1.004 19.096 1.00 97.56 156 SER A CA 1
ATOM 1193 C C . SER A 1 156 ? -7.049 -1.285 19.232 1.00 97.56 156 SER A C 1
ATOM 1195 O O . SER A 1 156 ? -7.503 -2.377 18.882 1.00 97.56 156 SER A O 1
ATOM 1197 N N . PRO A 1 157 ? -7.879 -0.288 19.602 1.00 96.75 157 PRO A N 1
ATOM 1198 C CA . PRO A 1 157 ? -9.336 -0.414 19.563 1.00 96.75 157 PRO A CA 1
ATOM 1199 C C . PRO A 1 157 ? -9.893 -0.525 18.134 1.00 96.75 157 PRO A C 1
ATOM 1201 O O . PRO A 1 157 ? -11.098 -0.692 17.963 1.00 96.75 157 PRO A O 1
ATOM 1204 N N . LEU A 1 158 ? -9.052 -0.387 17.102 1.00 97.19 158 LEU A N 1
ATOM 1205 C CA . LEU A 1 158 ? -9.414 -0.689 15.716 1.00 97.19 158 LEU A CA 1
ATOM 1206 C C . LEU A 1 158 ? -9.483 -2.192 15.421 1.00 97.19 158 LEU A C 1
ATOM 1208 O O . LEU A 1 158 ? -9.958 -2.547 14.347 1.00 97.19 158 LEU A O 1
ATOM 1212 N N . ASN A 1 159 ? -9.039 -3.046 16.353 1.00 97.12 159 ASN A N 1
ATOM 1213 C CA . ASN A 1 159 ? -9.072 -4.506 16.250 1.00 97.12 159 ASN A CA 1
ATOM 1214 C C . ASN A 1 159 ? -8.537 -5.018 14.894 1.00 97.12 159 ASN A C 1
ATOM 1216 O O . ASN A 1 159 ? -9.298 -5.596 14.111 1.00 97.12 159 ASN A O 1
ATOM 1220 N N . PRO A 1 160 ? -7.257 -4.743 14.567 1.00 98.12 160 PRO A N 1
ATOM 1221 C CA . PRO A 1 160 ? -6.699 -5.087 13.267 1.00 98.12 160 PRO A CA 1
ATOM 1222 C C . PRO A 1 160 ? -6.662 -6.599 13.046 1.00 98.12 160 PRO A C 1
ATOM 1224 O O . PRO A 1 160 ? -6.309 -7.376 13.932 1.00 98.12 160 PRO A O 1
ATOM 1227 N N . TYR A 1 161 ? -6.936 -7.005 11.813 1.00 98.44 161 TYR A N 1
ATOM 1228 C CA . TYR A 1 161 ? -6.619 -8.330 11.315 1.00 98.44 161 TYR A CA 1
ATOM 1229 C C . TYR A 1 161 ? -5.184 -8.342 10.780 1.00 98.44 161 TYR A C 1
ATOM 1231 O O . TYR A 1 161 ? -4.855 -7.607 9.847 1.00 98.44 161 TYR A O 1
ATOM 1239 N N . PHE A 1 162 ? -4.313 -9.168 11.357 1.00 98.06 162 PHE A N 1
ATOM 1240 C CA . PHE A 1 162 ? -2.941 -9.318 10.874 1.00 98.06 162 PHE A CA 1
ATOM 1241 C C . PHE A 1 162 ? -2.890 -10.354 9.751 1.00 98.06 162 PHE A C 1
ATOM 1243 O O . PHE A 1 162 ? -2.882 -11.552 10.021 1.00 98.06 162 PHE A O 1
ATOM 1250 N N . ALA A 1 163 ? -2.873 -9.884 8.504 1.00 97.75 163 ALA A N 1
ATOM 1251 C CA . ALA A 1 163 ? -2.975 -10.748 7.333 1.00 97.75 163 ALA A CA 1
ATOM 1252 C C . ALA A 1 163 ? -1.741 -11.638 7.152 1.00 97.75 163 ALA A C 1
ATOM 1254 O O . ALA A 1 163 ? -0.603 -11.190 7.320 1.00 97.75 163 ALA A O 1
ATOM 1255 N N . THR A 1 164 ? -1.976 -12.884 6.752 1.00 96.75 164 THR A N 1
ATOM 1256 C CA . THR A 1 164 ? -0.949 -13.909 6.521 1.00 96.75 164 THR A CA 1
ATOM 1257 C C . THR A 1 164 ? -1.193 -14.583 5.169 1.00 96.75 164 THR A C 1
ATOM 1259 O O . THR A 1 164 ? -1.555 -15.763 5.129 1.00 96.75 164 THR A O 1
ATOM 1262 N N . PRO A 1 165 ? -1.034 -13.854 4.046 1.00 95.12 165 PRO A N 1
ATOM 1263 C CA . PRO A 1 165 ? -1.269 -14.421 2.723 1.00 95.12 165 PRO A CA 1
ATOM 1264 C C . PRO A 1 165 ? -0.354 -15.624 2.495 1.00 95.12 165 PRO A C 1
ATOM 1266 O O . PRO A 1 165 ? 0.846 -15.556 2.770 1.00 95.12 165 PRO A O 1
ATOM 1269 N N . HIS A 1 166 ? -0.936 -16.732 2.028 1.00 94.25 166 HIS A N 1
ATOM 1270 C CA . HIS A 1 166 ? -0.236 -18.004 1.801 1.00 94.25 166 HIS A CA 1
ATOM 1271 C C . HIS A 1 166 ? 0.541 -18.525 3.029 1.00 94.25 166 HIS A C 1
ATOM 1273 O O . HIS A 1 166 ? 1.506 -19.272 2.883 1.00 94.25 166 HIS A O 1
ATOM 1279 N N . GLY A 1 167 ? 0.142 -18.117 4.239 1.00 92.88 167 GLY A N 1
ATOM 1280 C CA . GLY A 1 167 ? 0.731 -18.560 5.505 1.00 92.88 167 GLY A CA 1
ATOM 1281 C C . GLY A 1 167 ? 1.947 -17.774 6.001 1.00 92.88 167 GLY A C 1
ATOM 1282 O O . GLY A 1 167 ? 2.390 -18.023 7.121 1.00 92.88 167 GLY A O 1
ATOM 1283 N N . ASP A 1 168 ? 2.468 -16.803 5.240 1.00 92.88 168 ASP A N 1
ATOM 1284 C CA . ASP A 1 168 ? 3.625 -15.999 5.663 1.00 92.88 168 ASP A CA 1
ATOM 1285 C C . ASP A 1 168 ? 3.455 -14.507 5.344 1.00 92.88 168 ASP A C 1
ATOM 1287 O O . ASP A 1 168 ? 3.624 -14.034 4.218 1.00 92.88 168 ASP A O 1
ATOM 1291 N N . MET A 1 169 ? 3.185 -13.731 6.394 1.00 94.69 169 MET A N 1
ATOM 1292 C CA . MET A 1 169 ? 3.038 -12.277 6.319 1.00 94.69 169 MET A CA 1
ATOM 1293 C C . MET A 1 169 ? 4.312 -11.565 5.842 1.00 94.69 169 MET A C 1
ATOM 1295 O O . MET A 1 169 ? 4.217 -10.558 5.136 1.00 94.69 169 MET A O 1
ATOM 1299 N N . MET A 1 170 ? 5.503 -12.081 6.164 1.00 92.44 170 MET A N 1
ATOM 1300 C CA . MET A 1 170 ? 6.766 -11.457 5.749 1.00 92.44 170 MET A CA 1
ATOM 1301 C C . MET A 1 170 ? 6.996 -11.563 4.238 1.00 92.44 170 MET A C 1
ATOM 1303 O O . MET A 1 170 ? 7.767 -10.778 3.684 1.00 92.44 170 MET A O 1
ATOM 1307 N N . LEU A 1 171 ? 6.288 -12.472 3.563 1.00 95.50 171 LEU A N 1
ATOM 1308 C CA . LEU A 1 171 ? 6.325 -12.653 2.114 1.00 95.50 171 LEU A CA 1
ATOM 1309 C C . LEU A 1 171 ? 5.175 -11.955 1.380 1.00 95.50 171 LEU A C 1
ATOM 1311 O O . LEU A 1 171 ? 5.106 -12.058 0.156 1.00 95.50 171 LEU A O 1
ATOM 1315 N N . ALA A 1 172 ? 4.317 -11.190 2.067 1.00 96.38 172 ALA A N 1
ATOM 1316 C CA . ALA A 1 172 ? 3.200 -10.483 1.434 1.00 96.38 172 ALA A CA 1
ATOM 1317 C C . ALA A 1 172 ? 3.649 -9.649 0.218 1.00 96.38 172 ALA A C 1
ATOM 1319 O O . ALA A 1 172 ? 3.038 -9.723 -0.842 1.00 96.38 172 ALA A O 1
ATOM 1320 N N . GLY A 1 173 ? 4.769 -8.923 0.313 1.00 95.69 173 GLY A N 1
ATOM 1321 C CA . GLY A 1 173 ? 5.326 -8.189 -0.833 1.00 95.69 173 GLY A CA 1
ATOM 1322 C C . GLY A 1 173 ? 5.717 -9.091 -2.010 1.00 95.69 173 GLY A C 1
ATOM 1323 O O . GLY A 1 173 ? 5.416 -8.779 -3.160 1.00 95.69 173 GLY A O 1
ATOM 1324 N N . CYS A 1 174 ? 6.336 -10.241 -1.734 1.00 96.12 174 CYS A N 1
ATOM 1325 C CA . CYS A 1 174 ? 6.712 -11.218 -2.756 1.00 96.12 174 CYS A CA 1
ATOM 1326 C C . CYS A 1 174 ? 5.480 -11.822 -3.441 1.00 96.12 174 CYS A C 1
ATOM 1328 O O . CYS A 1 174 ? 5.434 -11.883 -4.669 1.00 96.12 174 CYS A O 1
ATOM 1330 N N . PHE A 1 175 ? 4.461 -12.211 -2.673 1.00 96.19 175 PHE A N 1
ATOM 1331 C CA . PHE A 1 175 ? 3.205 -12.712 -3.232 1.00 96.19 175 PHE A CA 1
ATOM 1332 C C . PHE A 1 175 ? 2.477 -11.646 -4.049 1.00 96.19 175 PHE A C 1
ATOM 1334 O O . PHE A 1 175 ? 1.973 -11.950 -5.127 1.00 96.19 175 PHE A O 1
ATOM 1341 N N . GLY A 1 176 ? 2.505 -10.387 -3.609 1.00 95.81 176 GLY A N 1
ATOM 1342 C CA . GLY A 1 176 ? 1.966 -9.267 -4.373 1.00 95.81 176 GLY A CA 1
ATOM 1343 C C . GLY A 1 176 ? 2.637 -9.070 -5.731 1.00 95.81 176 GLY A C 1
ATOM 1344 O O . GLY A 1 176 ? 1.946 -8.872 -6.728 1.00 95.81 176 GLY A O 1
ATOM 1345 N N . LEU A 1 177 ? 3.967 -9.200 -5.809 1.00 95.62 177 LEU A N 1
ATOM 1346 C CA . LEU A 1 177 ? 4.699 -9.167 -7.083 1.00 95.62 177 LEU A CA 1
ATOM 1347 C C . LEU A 1 177 ? 4.281 -10.314 -8.013 1.00 95.62 177 LEU A C 1
ATOM 1349 O O . LEU A 1 177 ? 4.056 -10.099 -9.203 1.00 95.62 177 LEU A O 1
ATOM 1353 N N . VAL A 1 178 ? 4.146 -11.527 -7.473 1.00 94.88 178 VAL A N 1
ATOM 1354 C CA . VAL A 1 178 ? 3.714 -12.711 -8.233 1.00 94.88 178 VAL A CA 1
ATOM 1355 C C . VAL A 1 178 ? 2.268 -12.553 -8.721 1.00 94.88 178 VAL A C 1
ATOM 1357 O O . VAL A 1 178 ? 1.974 -12.835 -9.885 1.00 94.88 178 VAL A O 1
ATOM 1360 N N . ARG A 1 179 ? 1.372 -12.030 -7.877 1.00 94.19 179 ARG A N 1
ATOM 1361 C CA . ARG A 1 179 ? -0.010 -11.685 -8.239 1.00 94.19 179 ARG A CA 1
ATOM 1362 C C . ARG A 1 179 ? -0.049 -10.653 -9.362 1.00 94.19 179 ARG A C 1
ATOM 1364 O O . ARG A 1 179 ? -0.725 -10.880 -10.364 1.00 94.19 179 ARG A O 1
ATOM 1371 N N . ALA A 1 180 ? 0.700 -9.560 -9.229 1.00 93.75 180 ALA A N 1
ATOM 1372 C CA . ALA A 1 180 ? 0.785 -8.519 -10.248 1.00 93.75 180 ALA A CA 1
ATOM 1373 C C . ALA A 1 180 ? 1.326 -9.076 -11.578 1.00 93.75 180 ALA A C 1
ATOM 1375 O O . ALA A 1 180 ? 0.819 -8.737 -12.648 1.00 93.75 180 ALA A O 1
ATOM 1376 N N . LEU A 1 181 ? 2.296 -9.996 -11.530 1.00 92.94 181 LEU A N 1
ATOM 1377 C CA . LEU A 1 181 ? 2.804 -10.679 -12.720 1.00 92.94 181 LEU A CA 1
ATOM 1378 C C . LEU A 1 181 ? 1.729 -11.516 -13.409 1.00 92.94 181 LEU A C 1
ATOM 1380 O O . LEU A 1 181 ? 1.565 -11.393 -14.622 1.00 92.94 181 LEU A O 1
ATOM 1384 N N . ALA A 1 182 ? 0.955 -12.306 -12.662 1.00 92.62 182 ALA A N 1
ATOM 1385 C CA . ALA A 1 182 ? -0.167 -13.056 -13.230 1.00 92.62 182 ALA A CA 1
ATOM 1386 C C . ALA A 1 182 ? -1.186 -12.134 -13.914 1.00 92.62 182 ALA A C 1
ATOM 1388 O O . ALA A 1 182 ? -1.810 -12.503 -14.907 1.00 92.62 182 ALA A O 1
ATOM 1389 N N . GLU A 1 183 ? -1.357 -10.920 -13.398 1.00 88.12 183 GLU A N 1
ATOM 1390 C CA . GLU A 1 183 ? -2.292 -9.947 -13.945 1.00 88.12 183 GLU A CA 1
ATOM 1391 C C . GLU A 1 183 ? -1.795 -9.243 -15.206 1.00 88.12 183 GLU A C 1
ATOM 1393 O O . GLU A 1 183 ? -2.619 -8.881 -16.050 1.00 88.12 183 GLU A O 1
ATOM 1398 N N . ARG A 1 184 ? -0.478 -9.088 -15.368 1.00 87.81 184 ARG A N 1
ATOM 1399 C CA . ARG A 1 184 ? 0.135 -8.365 -16.494 1.00 87.81 184 ARG A CA 1
ATOM 1400 C C . ARG A 1 184 ? 0.707 -9.272 -17.581 1.00 87.81 184 ARG A C 1
ATOM 1402 O O . ARG A 1 184 ? 0.811 -8.835 -18.724 1.00 87.81 184 ARG A O 1
ATOM 1409 N N . CYS A 1 185 ? 1.025 -10.524 -17.264 1.00 85.44 185 CYS A N 1
ATOM 1410 C CA . CYS A 1 185 ? 1.623 -11.485 -18.188 1.00 85.44 185 CYS A CA 1
ATOM 1411 C C . CYS A 1 185 ? 0.682 -12.672 -18.426 1.00 85.44 185 CYS A C 1
ATOM 1413 O O . CYS A 1 185 ? 0.705 -13.664 -17.699 1.00 85.44 185 CYS A O 1
ATOM 1415 N N . GLU A 1 186 ? -0.130 -12.578 -19.485 1.00 83.31 186 GLU A N 1
ATOM 1416 C CA . GLU A 1 186 ? -1.117 -13.603 -19.855 1.00 83.31 186 GLU A CA 1
ATOM 1417 C C . GLU A 1 186 ? -0.541 -15.031 -19.957 1.00 83.31 186 GLU A C 1
ATOM 1419 O O . GLU A 1 186 ? -1.157 -15.924 -19.371 1.00 83.31 186 GLU A O 1
ATOM 1424 N N . PRO A 1 187 ? 0.638 -15.282 -20.575 1.00 88.62 187 PRO A N 1
ATOM 1425 C CA . PRO A 1 187 ? 1.130 -16.651 -20.759 1.00 88.62 187 PRO A CA 1
ATOM 1426 C C . PRO A 1 187 ? 1.352 -17.430 -19.457 1.00 88.62 187 PRO A C 1
ATOM 1428 O O . PRO A 1 187 ? 1.276 -18.655 -19.460 1.00 88.62 187 PRO A O 1
ATOM 1431 N N . TRP A 1 188 ? 1.613 -16.737 -18.345 1.00 90.19 188 TRP A N 1
ATOM 1432 C CA . TRP A 1 188 ? 1.875 -17.358 -17.041 1.00 90.19 188 TRP A CA 1
ATOM 1433 C C . TRP A 1 188 ? 0.719 -17.222 -16.058 1.00 90.19 188 TRP A C 1
ATOM 1435 O O . TRP A 1 188 ? 0.775 -17.794 -14.970 1.00 90.19 188 TRP A O 1
ATOM 1445 N N . ARG A 1 189 ? -0.338 -16.487 -16.422 1.00 92.56 189 ARG A N 1
ATOM 1446 C CA . ARG A 1 189 ? -1.465 -16.183 -15.535 1.00 92.56 189 ARG A CA 1
ATOM 1447 C C . ARG A 1 189 ? -2.028 -17.445 -14.896 1.00 92.56 189 ARG A C 1
ATOM 1449 O O . ARG A 1 189 ? -2.003 -17.571 -13.680 1.00 92.56 189 ARG A O 1
ATOM 1456 N N . GLU A 1 190 ? -2.514 -18.384 -15.700 1.00 93.56 190 GLU A N 1
ATOM 1457 C CA . GLU A 1 190 ? -3.217 -19.566 -15.189 1.00 93.56 190 GLU A CA 1
ATOM 1458 C C . GLU A 1 190 ? -2.332 -20.451 -14.307 1.00 93.56 190 GLU A C 1
ATOM 1460 O O . GLU A 1 190 ? -2.795 -21.000 -13.307 1.00 93.56 190 GLU A O 1
ATOM 1465 N N . GLU A 1 191 ? -1.052 -20.573 -14.652 1.00 94.44 191 GLU A N 1
ATOM 1466 C CA . GLU A 1 191 ? -0.088 -21.330 -13.858 1.00 94.44 191 GLU A CA 1
ATOM 1467 C C . GLU A 1 191 ? 0.150 -20.671 -12.498 1.00 94.44 191 GLU A C 1
ATOM 1469 O O . GLU A 1 191 ? 0.009 -21.328 -11.465 1.00 94.44 191 GLU A O 1
ATOM 1474 N N . ILE A 1 192 ? 0.418 -19.363 -12.488 1.00 94.12 192 ILE A N 1
ATOM 1475 C CA . ILE A 1 192 ? 0.637 -18.601 -11.257 1.00 94.12 192 ILE A CA 1
ATOM 1476 C C . ILE A 1 192 ? -0.622 -18.618 -10.383 1.00 94.12 192 ILE A C 1
ATOM 1478 O O . ILE A 1 192 ? -0.547 -18.918 -9.193 1.00 94.12 192 ILE A O 1
ATOM 1482 N N . LEU A 1 193 ? -1.798 -18.342 -10.959 1.00 92.69 193 LEU A N 1
ATOM 1483 C CA . LEU A 1 193 ? -3.064 -18.332 -10.223 1.00 92.69 193 LEU A CA 1
ATOM 1484 C C . LEU A 1 193 ? -3.371 -19.699 -9.599 1.00 92.69 193 LEU A C 1
ATOM 1486 O O . LEU A 1 193 ? -3.882 -19.757 -8.481 1.00 92.69 193 LEU A O 1
ATOM 1490 N N . ARG A 1 194 ? -3.056 -20.797 -10.298 1.00 92.81 194 ARG A N 1
ATOM 1491 C CA . ARG A 1 194 ? -3.204 -22.156 -9.765 1.00 92.81 194 ARG A CA 1
ATOM 1492 C C . ARG A 1 194 ? -2.245 -22.411 -8.606 1.00 92.81 194 ARG A C 1
ATOM 1494 O O . ARG A 1 194 ? -2.680 -22.959 -7.597 1.00 92.81 194 ARG A O 1
ATOM 1501 N N . ALA A 1 195 ? -0.981 -22.011 -8.739 1.00 92.38 195 ALA A N 1
ATOM 1502 C CA . ALA A 1 195 ? 0.022 -22.180 -7.690 1.00 92.38 195 ALA A CA 1
ATOM 1503 C C . ALA A 1 195 ? -0.364 -21.422 -6.412 1.00 92.38 195 ALA A C 1
ATOM 1505 O O . ALA A 1 195 ? -0.348 -22.014 -5.338 1.00 92.38 195 ALA A O 1
ATOM 1506 N N . LEU A 1 196 ? -0.812 -20.168 -6.543 1.00 90.44 196 LEU A N 1
ATOM 1507 C CA . LEU A 1 196 ? -1.263 -19.352 -5.410 1.00 90.44 196 LEU A CA 1
ATOM 1508 C C . LEU A 1 196 ? -2.491 -19.953 -4.700 1.00 90.44 196 LEU A C 1
ATOM 1510 O O . LEU A 1 196 ? -2.601 -19.849 -3.490 1.00 90.44 196 LEU A O 1
ATOM 1514 N N . ARG A 1 197 ? -3.402 -20.629 -5.416 1.00 83.62 197 ARG A N 1
ATOM 1515 C CA . ARG A 1 197 ? -4.553 -21.311 -4.785 1.00 83.62 197 ARG A CA 1
ATOM 1516 C C . ARG A 1 197 ? -4.175 -22.602 -4.058 1.00 83.62 197 ARG A C 1
ATOM 1518 O O . ARG A 1 197 ? -4.865 -23.000 -3.125 1.00 83.62 197 ARG A O 1
ATOM 1525 N N . ALA A 1 198 ? -3.135 -23.300 -4.514 1.00 67.62 198 ALA A N 1
ATOM 1526 C CA . ALA A 1 198 ? -2.711 -24.560 -3.907 1.00 67.62 198 ALA A CA 1
ATOM 1527 C C . ALA A 1 198 ? -2.109 -24.349 -2.505 1.00 67.62 198 ALA A C 1
ATOM 1529 O O . ALA A 1 198 ? -2.286 -25.197 -1.630 1.00 67.62 198 ALA A O 1
ATOM 1530 N N . SER A 1 199 ? -1.458 -23.206 -2.274 1.00 59.31 199 SER A N 1
ATOM 1531 C CA . SER A 1 199 ? -0.928 -22.801 -0.966 1.00 59.31 199 SER A CA 1
ATOM 1532 C C . SER A 1 199 ? -2.024 -22.551 0.075 1.00 59.31 199 SER A C 1
ATOM 1534 O O . SER A 1 199 ? -1.847 -22.927 1.232 1.00 59.31 199 SER A O 1
ATOM 1536 N N . ASP A 1 200 ? -3.182 -22.024 -0.333 1.00 56.41 200 ASP A N 1
ATOM 1537 C CA . ASP A 1 200 ? -4.312 -21.778 0.576 1.00 56.41 200 ASP A CA 1
ATOM 1538 C C . ASP A 1 200 ? -4.947 -23.077 1.106 1.00 56.41 200 ASP A C 1
ATOM 1540 O O . ASP A 1 200 ? -5.499 -23.096 2.204 1.00 56.41 200 ASP A O 1
ATOM 1544 N N . GLY A 1 201 ? -4.871 -24.173 0.339 1.00 45.72 201 GLY A N 1
ATOM 1545 C CA . GLY A 1 201 ? -5.446 -25.474 0.702 1.00 45.72 201 GLY A CA 1
ATOM 1546 C C . GLY A 1 201 ? -4.527 -26.365 1.544 1.00 45.72 201 GLY A C 1
ATOM 1547 O O . GLY A 1 201 ? -5.015 -27.130 2.371 1.00 45.72 201 GLY A O 1
ATOM 1548 N N . ALA A 1 202 ? -3.206 -26.260 1.372 1.00 45.78 202 ALA A N 1
ATOM 1549 C CA . ALA A 1 202 ? -2.239 -27.122 2.060 1.00 45.78 202 ALA A CA 1
ATOM 1550 C C . ALA A 1 202 ? -2.032 -26.762 3.545 1.00 45.78 202 ALA A C 1
ATOM 1552 O O . ALA A 1 202 ? -1.600 -27.606 4.328 1.00 45.78 202 ALA A O 1
ATOM 1553 N N . MET A 1 203 ? -2.353 -25.529 3.953 1.00 43.50 203 MET A N 1
ATOM 1554 C CA . MET A 1 203 ? -2.150 -25.063 5.330 1.00 43.50 203 MET A CA 1
ATOM 1555 C C . MET A 1 203 ? -3.235 -25.547 6.312 1.00 43.50 203 MET A C 1
ATOM 1557 O O . MET A 1 203 ? -2.991 -25.588 7.515 1.00 43.50 203 MET A O 1
ATOM 1561 N N . TRP A 1 204 ? -4.407 -25.968 5.823 1.00 41.50 204 TRP A N 1
ATOM 1562 C CA . TRP A 1 204 ? -5.497 -26.477 6.671 1.00 41.50 204 TRP A CA 1
ATOM 1563 C C . TRP A 1 204 ? -5.378 -27.967 7.024 1.00 41.50 204 TRP A C 1
ATOM 1565 O O . TRP A 1 204 ? -6.125 -28.439 7.878 1.00 41.50 204 TRP A O 1
ATOM 1575 N N . ASP A 1 205 ? -4.441 -28.701 6.412 1.00 38.34 205 ASP A N 1
ATOM 1576 C CA . ASP A 1 205 ? -4.290 -30.156 6.599 1.00 38.34 205 ASP A CA 1
ATOM 1577 C C . ASP A 1 205 ? -3.180 -30.536 7.605 1.00 38.34 205 ASP A C 1
ATOM 1579 O O . ASP A 1 205 ? -2.877 -31.706 7.828 1.00 38.34 205 ASP A O 1
ATOM 1583 N N . LEU A 1 206 ? -2.566 -29.543 8.259 1.00 38.84 206 LEU A N 1
ATOM 1584 C CA . LEU A 1 206 ? -1.527 -29.737 9.273 1.00 38.84 206 LEU A CA 1
ATOM 1585 C C . LEU A 1 206 ? -1.981 -29.185 10.623 1.00 38.84 206 LEU A C 1
ATOM 1587 O O . LEU A 1 206 ? -1.489 -28.157 11.085 1.00 38.84 206 LEU A O 1
ATOM 1591 N N . GLY A 1 207 ? -2.904 -29.881 11.292 1.00 43.44 207 GLY A N 1
ATOM 1592 C CA . GLY A 1 207 ? -3.142 -29.554 12.695 1.00 43.44 207 GLY A CA 1
ATOM 1593 C C . GLY A 1 207 ? -4.323 -30.171 13.420 1.00 43.44 207 GLY A C 1
ATOM 1594 O O . GLY A 1 207 ? -4.836 -29.483 14.287 1.00 43.44 207 GLY A O 1
ATOM 1595 N N . HIS A 1 208 ? -4.747 -31.411 13.150 1.00 38.91 208 HIS A N 1
ATOM 1596 C CA . HIS A 1 208 ? -5.602 -32.186 14.071 1.00 38.91 208 HIS A CA 1
ATOM 1597 C C . HIS A 1 208 ? -5.034 -33.601 14.275 1.00 38.91 208 HIS A C 1
ATOM 1599 O O . HIS A 1 208 ? -5.566 -34.587 13.769 1.00 38.91 208 HIS A O 1
ATOM 1605 N N . HIS A 1 209 ? -3.964 -33.707 15.061 1.00 35.59 209 HIS A N 1
ATOM 1606 C CA . HIS A 1 209 ? -3.633 -34.945 15.763 1.00 35.59 209 HIS A CA 1
ATOM 1607 C C . HIS A 1 209 ? -3.390 -34.620 17.241 1.00 35.59 209 HIS A C 1
ATOM 1609 O O . HIS A 1 209 ? -2.609 -33.725 17.549 1.00 35.59 209 HIS A O 1
ATOM 1615 N N . ASN A 1 210 ? -4.172 -35.319 18.073 1.00 36.50 210 ASN A N 1
ATOM 1616 C CA . ASN A 1 210 ? -4.347 -35.237 19.530 1.00 36.50 210 ASN A CA 1
ATOM 1617 C C . ASN A 1 210 ? -3.111 -34.893 20.366 1.00 36.50 210 ASN A C 1
ATOM 1619 O O . ASN A 1 210 ? -2.047 -35.503 20.118 1.00 36.50 210 ASN A O 1
#